Protein AF-X0YRU6-F1 (afdb_monomer_lite)

Radius of gyration: 18.3 Å; chains: 1; bounding box: 50×36×45 Å

Foldseek 3Di:
DDPQVVVVWQWAWKFQQQWPVRAGDTDIWIWTQDPVQAIDTHDPPPPDPDTQRQKMWWQAPNDTDMDGSVVRGVTRPTHHDDPLQVQLSVLQVVLVVCVVVLVLVSSLVSLVSSCVSPVLQLVSLQSNLVSCVSVVVNVSSVVSPCSQPVDPVSVSSNVSNVPPPVVVVVCVVVVHDPVRVVVVVVPPD

Organism: NCBI:txid412755

Sequence (189 aa):
SAIGPRFGLSLGIVEVLIDNAGRYVPHHVNLLSLANGTHRFIDAWYGSRNIRHRRIGAIVDGVPRDINEEELSGIQDLRGLPERCIDAITLYIKGNRFLDRDELDEAIKHYSEAIELYPNNSRAFYNRALAHDRKGDTEEANLDYAHALKDESSLIRVLATIEELEDVIKLDEKGIGELEQDIYLWHKG

InterPro domains:
  IPR011990 Tetratricopeptide-like helical domain superfamily [G3DSA:1.25.40.10] (81-180)
  IPR011990 Tetratricopeptide-like helical domain superfamily [SSF48452] (88-157)
  IPR019734 Tetratricopeptide repeat [PS50005] (88-121)
  IPR019734 Tetratricopeptide repeat [SM00028] (88-121)
  IPR019734 Tetratricopeptide repeat [SM00028] (122-155)

Structure (mmCIF, N/CA/C/O backbone):
data_AF-X0YRU6-F1
#
_entry.id   AF-X0YRU6-F1
#
loop_
_atom_site.group_PDB
_atom_site.id
_atom_site.type_symbol
_atom_site.label_atom_id
_atom_site.label_alt_id
_atom_site.label_comp_id
_atom_site.label_asym_id
_atom_site.label_entity_id
_atom_site.label_seq_id
_atom_site.pdbx_PDB_ins_code
_atom_site.Cartn_x
_atom_site.Cartn_y
_atom_site.Cartn_z
_atom_site.occupancy
_atom_site.B_iso_or_equiv
_atom_site.auth_seq_id
_atom_site.auth_comp_id
_atom_site.auth_asym_id
_atom_site.auth_atom_id
_atom_site.pdbx_PDB_model_num
ATOM 1 N N . SER A 1 1 ? 14.635 -13.679 -2.305 1.00 44.94 1 SER A N 1
ATOM 2 C CA . SER A 1 1 ? 15.834 -13.460 -3.142 1.00 44.94 1 SER A CA 1
ATOM 3 C C . SER A 1 1 ? 15.418 -13.370 -4.604 1.00 44.94 1 SER A C 1
ATOM 5 O O . SER A 1 1 ? 14.747 -14.262 -5.110 1.00 44.94 1 SER A O 1
ATOM 7 N N . ALA A 1 2 ? 15.738 -12.261 -5.271 1.00 49.16 2 ALA A N 1
ATOM 8 C CA . ALA A 1 2 ? 15.320 -12.009 -6.649 1.00 49.16 2 ALA A CA 1
ATOM 9 C C . ALA A 1 2 ? 16.049 -12.955 -7.623 1.00 49.16 2 ALA A C 1
ATOM 11 O O . ALA A 1 2 ? 17.274 -13.056 -7.608 1.00 49.16 2 ALA A O 1
ATOM 12 N N . ILE A 1 3 ? 15.295 -13.667 -8.461 1.00 48.16 3 ILE A N 1
ATOM 13 C CA . ILE A 1 3 ? 15.828 -14.612 -9.456 1.00 48.16 3 ILE A CA 1
ATOM 14 C C . ILE A 1 3 ? 16.477 -13.861 -10.635 1.00 48.16 3 ILE A C 1
ATOM 16 O O . ILE A 1 3 ? 17.457 -14.326 -11.206 1.00 48.16 3 ILE A O 1
ATOM 20 N N . GLY A 1 4 ? 15.985 -12.670 -10.968 1.00 51.56 4 GLY A N 1
ATOM 21 C CA . GLY A 1 4 ? 16.384 -11.904 -12.152 1.00 51.56 4 GLY A CA 1
ATOM 22 C C . GLY A 1 4 ? 17.837 -11.414 -12.229 1.00 51.56 4 GLY A C 1
ATOM 23 O O . GLY A 1 4 ? 18.408 -11.544 -13.312 1.00 51.56 4 GLY A O 1
ATOM 24 N N . PRO A 1 5 ? 18.502 -10.977 -11.137 1.00 53.16 5 PRO A N 1
ATOM 25 C CA . PRO A 1 5 ? 19.935 -10.677 -11.182 1.00 53.16 5 PRO A CA 1
ATOM 26 C C . PRO A 1 5 ? 20.785 -11.868 -11.650 1.00 53.16 5 PRO A C 1
ATOM 28 O O . PRO A 1 5 ? 21.798 -11.677 -12.316 1.00 53.16 5 PRO A O 1
ATOM 31 N N . ARG A 1 6 ? 20.347 -13.111 -11.382 1.00 52.44 6 ARG A N 1
ATOM 32 C CA . ARG A 1 6 ? 21.030 -14.329 -11.862 1.00 52.44 6 ARG A CA 1
ATOM 33 C C . ARG A 1 6 ? 20.915 -14.535 -13.377 1.00 52.44 6 ARG A C 1
ATOM 35 O O . ARG A 1 6 ? 21.688 -15.307 -13.929 1.00 52.44 6 ARG A O 1
ATOM 42 N N . PHE A 1 7 ? 19.986 -13.847 -14.038 1.00 52.34 7 PHE A N 1
ATOM 43 C CA . PHE A 1 7 ? 19.768 -13.893 -15.486 1.00 52.34 7 PHE A CA 1
ATOM 44 C C . PHE A 1 7 ? 20.214 -12.605 -16.202 1.00 52.34 7 PHE A C 1
ATOM 46 O O . PHE A 1 7 ? 19.871 -12.406 -17.363 1.00 52.34 7 PHE A O 1
ATOM 53 N N . GLY A 1 8 ? 20.970 -11.721 -15.533 1.00 48.00 8 GLY A N 1
ATOM 54 C CA . GLY A 1 8 ? 21.424 -10.454 -16.124 1.00 48.00 8 GLY A CA 1
ATOM 55 C C . GLY A 1 8 ? 20.303 -9.428 -16.323 1.00 48.00 8 GLY A C 1
ATOM 56 O O . GLY A 1 8 ? 20.452 -8.495 -17.107 1.00 48.00 8 GLY A O 1
ATOM 57 N N . LEU A 1 9 ? 19.178 -9.609 -15.629 1.00 52.28 9 LEU A N 1
ATOM 58 C CA . LEU A 1 9 ? 18.029 -8.716 -15.670 1.00 52.28 9 LEU A CA 1
ATOM 59 C C . LEU A 1 9 ? 18.065 -7.815 -14.433 1.00 52.28 9 LEU A C 1
ATOM 61 O O . LEU A 1 9 ? 18.159 -8.315 -13.307 1.00 52.28 9 LEU A O 1
ATOM 65 N N . SER A 1 10 ? 17.955 -6.499 -14.626 1.00 55.50 10 SER A N 1
ATOM 66 C CA . SER A 1 10 ? 17.739 -5.544 -13.531 1.00 55.50 10 SER A CA 1
ATOM 67 C C . SER A 1 10 ? 16.318 -5.725 -12.996 1.00 55.50 10 SER A C 1
ATOM 69 O O . SER A 1 10 ? 15.396 -5.032 -13.414 1.00 55.50 10 SER A O 1
ATOM 71 N N . LEU A 1 11 ? 16.132 -6.736 -12.145 1.00 61.09 11 LEU A N 1
ATOM 72 C CA . LEU A 1 11 ? 14.835 -7.097 -11.585 1.00 61.09 11 LEU A CA 1
ATOM 73 C C . LEU A 1 11 ? 14.479 -6.143 -10.448 1.00 61.09 11 LEU A C 1
ATOM 75 O O . LEU A 1 11 ? 15.189 -6.083 -9.445 1.00 61.09 11 LEU A O 1
ATOM 79 N N . GLY A 1 12 ? 13.365 -5.439 -10.587 1.00 66.25 12 GLY A N 1
ATOM 80 C CA . GLY A 1 12 ? 12.714 -4.746 -9.478 1.00 66.25 12 GLY A CA 1
ATOM 81 C C . GLY A 1 12 ? 11.454 -5.493 -9.056 1.00 66.25 12 GLY A C 1
ATOM 82 O O . GLY A 1 12 ? 10.804 -6.074 -9.911 1.00 66.25 12 GLY A O 1
ATOM 83 N N . ILE A 1 13 ? 11.074 -5.494 -7.781 1.00 70.25 13 ILE A N 1
ATOM 84 C CA . ILE A 1 13 ? 9.718 -5.915 -7.400 1.00 70.25 13 ILE A CA 1
ATOM 85 C C . ILE A 1 13 ? 8.856 -4.657 -7.341 1.00 70.25 13 ILE A C 1
ATOM 87 O O . ILE A 1 13 ? 9.257 -3.679 -6.717 1.00 70.25 13 ILE A O 1
ATOM 91 N N . VAL A 1 14 ? 7.699 -4.662 -7.994 1.00 75.31 14 VAL A N 1
ATOM 92 C CA . VAL A 1 14 ? 6.695 -3.598 -7.861 1.00 75.31 14 VAL A CA 1
ATOM 93 C C . VAL A 1 14 ? 5.407 -4.171 -7.297 1.00 75.31 14 VAL A C 1
ATOM 95 O O . VAL A 1 14 ? 5.138 -5.366 -7.432 1.00 75.31 14 VAL A O 1
ATOM 98 N N . GLU A 1 15 ? 4.623 -3.319 -6.654 1.00 82.38 15 GLU A N 1
ATOM 99 C CA . GLU A 1 15 ? 3.257 -3.649 -6.265 1.00 82.38 15 GLU A CA 1
ATOM 100 C C . GLU A 1 15 ? 2.322 -3.342 -7.426 1.00 82.38 15 GLU A C 1
ATOM 102 O O . GLU A 1 15 ? 2.361 -2.246 -7.986 1.00 82.38 15 GLU A O 1
ATOM 107 N N . VAL A 1 16 ? 1.460 -4.286 -7.773 1.00 81.81 16 VAL A N 1
ATOM 108 C CA . VAL A 1 16 ? 0.284 -4.004 -8.583 1.00 81.81 16 VAL A CA 1
ATOM 109 C C . VAL A 1 16 ? -0.771 -3.441 -7.671 1.00 81.81 16 VAL A C 1
ATOM 111 O O . VAL A 1 16 ? -1.198 -4.098 -6.734 1.00 81.81 16 VAL A O 1
ATOM 114 N N . LEU A 1 17 ? -1.204 -2.227 -7.968 1.00 77.88 17 LEU A N 1
ATOM 115 C CA . LEU A 1 17 ? -2.282 -1.602 -7.233 1.00 77.88 17 LEU A CA 1
ATOM 116 C C . LEU A 1 17 ? -3.582 -1.899 -7.959 1.00 77.88 17 LEU A C 1
ATOM 118 O O . LEU A 1 17 ? -4.488 -2.472 -7.378 1.00 77.88 17 LEU A O 1
ATOM 122 N N . ILE A 1 18 ? -3.668 -1.576 -9.246 1.00 77.06 18 ILE A N 1
ATOM 123 C CA . ILE A 1 18 ? -4.915 -1.713 -9.998 1.00 77.06 18 ILE A CA 1
ATOM 124 C C . ILE A 1 18 ? -4.704 -2.673 -11.164 1.00 77.06 18 ILE A C 1
ATOM 126 O O . ILE A 1 18 ? -3.837 -2.453 -12.016 1.00 77.06 18 ILE A O 1
ATOM 130 N N . ASP A 1 19 ? -5.503 -3.737 -11.200 1.00 77.75 19 ASP A N 1
ATOM 131 C CA . ASP A 1 19 ? -5.488 -4.709 -12.287 1.00 77.75 19 ASP A CA 1
ATOM 132 C C . ASP A 1 19 ? -6.163 -4.167 -13.561 1.00 77.75 19 ASP A C 1
ATOM 134 O O . ASP A 1 19 ? -6.682 -3.048 -13.611 1.00 77.75 19 ASP A O 1
ATOM 138 N N . ASN A 1 20 ? -6.168 -4.973 -14.622 1.00 79.75 20 ASN A N 1
ATOM 139 C CA . ASN A 1 20 ? -6.767 -4.593 -15.901 1.00 79.75 20 ASN A CA 1
ATOM 140 C C . ASN A 1 20 ? -8.271 -4.262 -15.804 1.00 79.75 20 ASN A C 1
ATOM 142 O O . ASN A 1 20 ? -8.781 -3.514 -16.634 1.00 79.75 20 ASN A O 1
ATOM 146 N N . ALA A 1 21 ? -8.984 -4.843 -14.834 1.00 74.19 21 ALA A N 1
ATOM 147 C CA . ALA A 1 21 ? -10.417 -4.649 -14.626 1.00 74.19 21 ALA A CA 1
ATOM 148 C C . ALA A 1 21 ? -10.723 -3.428 -13.742 1.00 74.19 21 ALA A C 1
ATOM 150 O O . ALA A 1 21 ? -11.887 -3.136 -13.490 1.00 74.19 21 ALA A O 1
ATOM 151 N N . GLY A 1 22 ? -9.700 -2.699 -13.283 1.00 72.50 22 GLY A N 1
ATOM 152 C CA . GLY A 1 22 ? -9.876 -1.570 -12.374 1.00 72.50 22 GLY A CA 1
ATOM 153 C C . GLY A 1 22 ? -9.989 -1.968 -10.904 1.00 72.50 22 GLY A C 1
ATOM 154 O O . GLY A 1 22 ? -10.251 -1.099 -10.081 1.00 72.50 22 GLY A O 1
ATOM 155 N N . ARG A 1 23 ? -9.769 -3.241 -10.562 1.00 71.25 23 ARG A N 1
ATOM 156 C CA . ARG A 1 23 ? -9.872 -3.734 -9.186 1.00 71.25 23 ARG A CA 1
ATOM 157 C C . ARG A 1 23 ? -8.564 -3.516 -8.447 1.00 71.25 23 ARG A C 1
ATOM 159 O O . ARG A 1 23 ? -7.490 -3.680 -9.035 1.00 71.25 23 ARG A O 1
ATOM 166 N N . TYR A 1 24 ? -8.649 -3.212 -7.153 1.00 73.12 24 TYR A N 1
ATOM 167 C CA . TYR A 1 24 ? -7.472 -3.248 -6.298 1.00 73.12 24 TYR A CA 1
ATOM 168 C C . TYR A 1 24 ? -7.039 -4.697 -6.056 1.00 73.12 24 TYR A C 1
ATOM 170 O O . TYR A 1 24 ? -7.780 -5.481 -5.467 1.00 73.12 24 TYR A O 1
ATOM 178 N N . VAL A 1 25 ? -5.845 -5.065 -6.525 1.00 72.50 25 VAL A N 1
ATOM 179 C CA . VAL A 1 25 ? -5.296 -6.419 -6.360 1.00 72.50 25 VAL A CA 1
ATOM 180 C C . VAL A 1 25 ? -3.822 -6.306 -5.965 1.00 72.50 25 VAL A C 1
ATOM 182 O O . VAL A 1 25 ? -2.965 -6.434 -6.841 1.00 72.50 25 VAL A O 1
ATOM 185 N N . PRO A 1 26 ? -3.503 -6.070 -4.678 1.00 73.44 26 PRO A N 1
ATOM 186 C CA . PRO A 1 26 ? -2.127 -5.931 -4.217 1.00 73.44 26 PRO A CA 1
ATOM 187 C C . PRO A 1 26 ? -1.377 -7.244 -4.383 1.00 73.44 26 PRO A C 1
ATOM 189 O O . PRO A 1 26 ? -1.631 -8.226 -3.685 1.00 73.44 26 PRO A O 1
ATOM 192 N N . HIS A 1 27 ? -0.440 -7.267 -5.321 1.00 74.56 27 HIS A N 1
ATOM 193 C CA . HIS A 1 27 ? 0.496 -8.372 -5.477 1.00 74.56 27 HIS A CA 1
ATOM 194 C C . HIS A 1 27 ? 1.810 -7.891 -6.073 1.00 74.56 27 HIS A C 1
ATOM 196 O O . HIS A 1 27 ? 1.919 -6.798 -6.624 1.00 74.56 27 HIS A O 1
ATOM 202 N N . HIS A 1 28 ? 2.830 -8.727 -5.941 1.00 77.69 28 HIS A N 1
ATOM 203 C CA . HIS A 1 28 ? 4.164 -8.425 -6.420 1.00 77.69 28 HIS A CA 1
ATOM 204 C C . HIS A 1 28 ? 4.357 -8.901 -7.851 1.00 77.69 28 HIS A C 1
ATOM 206 O O . HIS A 1 28 ? 4.085 -10.059 -8.169 1.00 77.69 28 HIS A O 1
ATOM 212 N N . VAL A 1 29 ? 4.921 -8.036 -8.686 1.00 78.62 29 VAL A N 1
ATOM 213 C CA . VAL A 1 29 ? 5.353 -8.393 -10.039 1.00 78.62 29 VAL A CA 1
ATOM 214 C C . VAL A 1 29 ? 6.782 -7.934 -10.267 1.00 78.62 29 VAL A C 1
ATOM 216 O O . VAL A 1 29 ? 7.319 -7.093 -9.544 1.00 78.62 29 VAL A O 1
ATOM 219 N N . ASN A 1 30 ? 7.430 -8.521 -11.265 1.00 78.06 30 ASN A N 1
ATOM 220 C CA . ASN A 1 30 ? 8.827 -8.248 -11.552 1.00 78.06 30 ASN A CA 1
ATOM 221 C C . ASN A 1 30 ? 8.953 -7.177 -12.635 1.00 78.06 30 ASN A C 1
ATOM 223 O O . ASN A 1 30 ? 8.474 -7.367 -13.745 1.00 78.06 30 ASN A O 1
ATOM 227 N N . LEU A 1 31 ? 9.643 -6.083 -12.346 1.00 79.56 31 LEU A N 1
ATOM 228 C CA . LEU A 1 31 ? 10.123 -5.114 -13.319 1.00 79.56 31 LEU A CA 1
ATOM 229 C C . LEU A 1 31 ? 11.318 -5.690 -14.077 1.00 79.56 31 LEU A C 1
ATOM 231 O O . LEU A 1 31 ? 12.300 -6.113 -13.472 1.00 79.56 31 LEU A O 1
ATOM 235 N N . LEU A 1 32 ? 11.242 -5.650 -15.398 1.00 78.06 32 LEU A N 1
ATOM 236 C CA . LEU A 1 32 ? 12.276 -6.040 -16.334 1.00 78.06 32 LEU A CA 1
ATOM 237 C C . LEU A 1 32 ? 12.737 -4.816 -17.124 1.00 78.06 32 LEU A C 1
ATOM 239 O O . LEU A 1 32 ? 11.953 -4.233 -17.872 1.00 78.06 32 LEU A O 1
ATOM 243 N N . SER A 1 33 ? 14.019 -4.480 -17.018 1.00 75.00 33 SER A N 1
ATOM 244 C CA . SER A 1 33 ? 14.669 -3.528 -17.925 1.00 75.00 33 SER A CA 1
ATOM 245 C C . SER A 1 33 ? 15.283 -4.277 -19.105 1.00 75.00 33 SER A C 1
ATOM 247 O O . SER A 1 33 ? 16.127 -5.156 -18.924 1.00 75.00 33 SER A O 1
ATOM 249 N N . LEU A 1 34 ? 14.836 -3.954 -20.315 1.00 75.00 34 LEU A N 1
ATOM 250 C CA . LEU A 1 34 ? 15.291 -4.568 -21.558 1.00 75.00 34 LEU A CA 1
ATOM 251 C C . LEU A 1 34 ? 16.484 -3.806 -22.151 1.00 75.00 34 LEU A C 1
ATOM 253 O O . LEU A 1 34 ? 16.639 -2.603 -21.957 1.00 75.00 34 LEU A O 1
ATOM 257 N N . ALA A 1 35 ? 17.304 -4.500 -22.946 1.00 72.88 35 ALA A N 1
ATOM 258 C CA . ALA A 1 35 ? 18.511 -3.933 -23.563 1.00 72.88 35 ALA A CA 1
ATOM 259 C C . ALA A 1 35 ? 18.241 -2.751 -24.517 1.00 72.88 35 ALA A C 1
ATOM 261 O O . ALA A 1 35 ? 19.134 -1.955 -24.784 1.00 72.88 35 ALA A O 1
ATOM 262 N N . ASN A 1 36 ? 17.013 -2.625 -25.023 1.00 77.81 36 ASN A N 1
ATOM 263 C CA . ASN A 1 36 ? 16.573 -1.505 -25.857 1.00 77.81 36 ASN A CA 1
ATOM 264 C C . ASN A 1 36 ? 16.130 -0.272 -25.040 1.00 77.81 36 ASN A C 1
ATOM 266 O O . ASN A 1 36 ? 15.544 0.641 -25.614 1.00 77.81 36 ASN A O 1
ATOM 270 N N . GLY A 1 37 ? 16.344 -0.269 -23.720 1.00 73.81 37 GLY A N 1
ATOM 271 C CA . GLY A 1 37 ? 15.961 0.820 -22.818 1.00 73.81 37 GLY A CA 1
ATOM 272 C C . GLY A 1 37 ? 14.488 0.821 -22.405 1.00 73.81 37 GLY A C 1
ATOM 273 O O . GLY A 1 37 ? 14.065 1.738 -21.716 1.00 73.81 37 GLY A O 1
ATOM 274 N N . THR A 1 38 ? 13.698 -0.182 -22.805 1.00 77.56 38 THR A N 1
ATOM 275 C CA . THR A 1 38 ? 12.281 -0.271 -22.412 1.00 77.56 38 THR A CA 1
ATOM 276 C C . THR A 1 38 ? 12.090 -1.061 -21.122 1.00 77.56 38 THR A C 1
ATOM 278 O O . THR A 1 38 ? 12.829 -2.006 -20.833 1.00 77.56 38 THR A O 1
ATOM 281 N N . HIS A 1 39 ? 11.053 -0.706 -20.370 1.00 78.31 39 HIS A N 1
ATOM 282 C CA . HIS A 1 39 ? 10.654 -1.383 -19.143 1.00 78.31 39 HIS A CA 1
ATOM 283 C C . HIS A 1 39 ? 9.405 -2.237 -19.372 1.00 78.31 39 HIS A C 1
ATOM 285 O O . HIS A 1 39 ? 8.501 -1.850 -20.114 1.00 78.31 39 HIS A O 1
ATOM 291 N N . ARG A 1 40 ? 9.341 -3.414 -18.745 1.00 77.44 40 ARG A N 1
ATOM 292 C CA . ARG A 1 40 ? 8.156 -4.284 -18.752 1.00 77.44 40 ARG A CA 1
ATOM 293 C C . ARG A 1 40 ? 7.939 -4.906 -17.389 1.00 77.44 40 ARG A C 1
ATOM 295 O O . ARG A 1 40 ? 8.905 -5.287 -16.744 1.00 77.44 40 ARG A O 1
ATOM 302 N N . PHE A 1 41 ? 6.688 -5.100 -16.995 1.00 77.38 41 PHE A N 1
ATOM 303 C CA . PHE A 1 41 ? 6.378 -5.944 -15.845 1.00 77.38 41 PHE A CA 1
ATOM 304 C C . PHE A 1 41 ? 6.104 -7.371 -16.277 1.00 77.38 41 PHE A C 1
ATOM 306 O O . PHE A 1 41 ? 5.539 -7.630 -17.339 1.00 77.38 41 PHE A O 1
ATOM 313 N N . ILE A 1 42 ? 6.525 -8.293 -15.427 1.00 76.50 42 ILE A N 1
ATOM 314 C CA . ILE A 1 42 ? 6.261 -9.712 -15.534 1.00 76.50 42 ILE A CA 1
ATOM 315 C C . ILE A 1 42 ? 5.535 -10.115 -14.266 1.00 76.50 42 ILE A C 1
ATOM 317 O O . ILE A 1 42 ? 6.136 -10.276 -13.197 1.00 76.50 42 ILE A O 1
ATOM 321 N N . ASP A 1 43 ? 4.234 -10.295 -14.423 1.00 77.25 43 ASP A N 1
ATOM 322 C CA . ASP A 1 43 ? 3.410 -10.993 -13.461 1.00 77.25 43 ASP A CA 1
ATOM 323 C C . ASP A 1 43 ? 3.463 -12.496 -13.763 1.00 77.25 43 ASP A C 1
ATOM 325 O O . ASP A 1 43 ? 2.957 -12.978 -14.779 1.00 77.25 43 ASP A O 1
ATOM 329 N N . ALA A 1 44 ? 4.135 -13.241 -12.888 1.00 65.81 44 ALA A N 1
ATOM 330 C CA . ALA A 1 44 ? 4.234 -14.693 -12.999 1.00 65.81 44 ALA A CA 1
ATOM 331 C C . ALA A 1 44 ? 2.978 -15.409 -12.473 1.00 65.81 44 ALA A C 1
ATOM 333 O O . ALA A 1 44 ? 2.871 -16.627 -12.616 1.00 65.81 44 ALA A O 1
ATOM 334 N N . TRP A 1 45 ? 2.046 -14.682 -11.851 1.00 58.19 45 TRP A N 1
ATOM 335 C CA . TRP A 1 45 ? 0.948 -15.254 -11.083 1.00 58.19 45 TRP A CA 1
ATOM 336 C C . TRP A 1 45 ? -0.231 -15.689 -11.955 1.00 58.19 45 TRP A C 1
ATOM 338 O O . TRP A 1 45 ? -0.877 -16.688 -11.649 1.00 58.19 45 TRP A O 1
ATOM 348 N N . TYR A 1 46 ? -0.471 -15.014 -13.083 1.00 58.19 46 TYR A N 1
ATOM 349 C CA . TYR A 1 46 ? -1.689 -15.240 -13.867 1.00 58.19 46 TYR A CA 1
ATOM 350 C C . TYR A 1 46 ? -1.542 -16.088 -15.135 1.00 58.19 46 TYR A C 1
ATOM 352 O O . TYR A 1 46 ? -2.554 -16.426 -15.747 1.00 58.19 46 TYR A O 1
ATOM 360 N N . GLY A 1 47 ? -0.324 -16.404 -15.597 1.00 55.12 47 GLY A N 1
ATOM 361 C CA . GLY A 1 47 ? -0.118 -17.098 -16.886 1.00 55.12 47 GLY A CA 1
ATOM 362 C C . GLY A 1 47 ? -0.738 -16.379 -18.103 1.00 55.12 47 GLY A C 1
ATOM 363 O O . GLY A 1 47 ? -0.775 -16.924 -19.209 1.00 55.12 47 GLY A O 1
ATOM 364 N N . SER A 1 48 ? -1.240 -15.157 -17.904 1.00 59.16 48 SER A N 1
ATOM 365 C CA . SER A 1 48 ? -1.990 -14.380 -18.879 1.00 59.16 48 SER A CA 1
ATOM 366 C C . SER A 1 48 ? -1.028 -13.611 -19.773 1.00 59.16 48 SER A C 1
ATOM 368 O O . SER A 1 48 ? -0.049 -13.023 -19.321 1.00 59.16 48 SER A O 1
ATOM 370 N N . ARG A 1 49 ? -1.311 -13.616 -21.077 1.00 57.78 49 ARG A N 1
ATOM 371 C CA . ARG A 1 49 ? -0.485 -12.942 -22.092 1.00 57.78 49 ARG A CA 1
ATOM 372 C C . ARG A 1 49 ? -0.822 -11.457 -22.256 1.00 57.78 49 ARG A C 1
ATOM 374 O O . ARG A 1 49 ? -0.076 -10.750 -22.922 1.00 57.78 49 ARG A O 1
ATOM 381 N N . ASN A 1 50 ? -1.922 -11.000 -21.654 1.00 66.88 50 ASN A N 1
ATOM 382 C CA . ASN A 1 50 ? -2.467 -9.648 -21.808 1.00 66.88 50 ASN A CA 1
ATOM 383 C C . ASN A 1 50 ? -2.583 -8.934 -20.455 1.00 66.88 50 ASN A C 1
ATOM 385 O O . ASN A 1 50 ? -3.638 -8.406 -20.118 1.00 66.88 50 ASN A O 1
ATOM 389 N N . ILE A 1 51 ? -1.523 -8.945 -19.650 1.00 70.62 51 ILE A N 1
ATOM 390 C 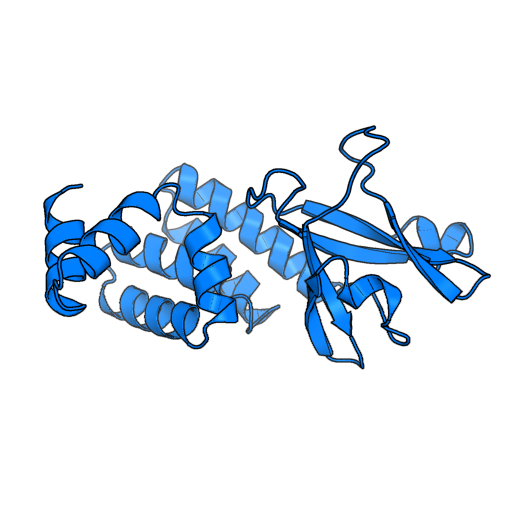CA . ILE A 1 51 ? -1.501 -8.236 -18.366 1.00 70.62 51 ILE A CA 1
ATOM 391 C C . ILE A 1 51 ? -1.055 -6.791 -18.616 1.00 70.62 51 ILE A C 1
ATOM 393 O O . ILE A 1 51 ? 0.021 -6.560 -19.163 1.00 70.62 51 ILE A O 1
ATOM 397 N N . ARG A 1 52 ? -1.918 -5.835 -18.262 1.00 76.75 52 ARG A N 1
ATOM 398 C CA . ARG A 1 52 ? -1.744 -4.385 -18.415 1.00 76.75 52 ARG A CA 1
ATOM 399 C C . ARG A 1 52 ? -2.248 -3.714 -17.144 1.00 76.75 52 ARG A C 1
ATOM 401 O O . ARG A 1 52 ? -3.367 -3.204 -17.086 1.00 76.75 52 ARG A O 1
ATOM 408 N N . HIS A 1 53 ? -1.449 -3.831 -16.085 1.00 81.69 53 HIS A N 1
ATOM 409 C CA . HIS A 1 53 ? -1.786 -3.226 -14.803 1.00 81.69 53 HIS A CA 1
ATOM 410 C C . HIS A 1 53 ? -1.996 -1.729 -14.995 1.00 81.69 53 HIS A C 1
ATOM 412 O O . HIS A 1 53 ? -1.152 -1.043 -15.569 1.00 81.69 53 HIS A O 1
ATOM 418 N N . ARG A 1 54 ? -3.123 -1.224 -14.503 1.00 79.81 54 ARG A N 1
ATOM 419 C CA . ARG A 1 54 ? -3.487 0.183 -14.667 1.00 79.81 54 ARG A CA 1
ATOM 420 C C . ARG A 1 54 ? -2.652 1.087 -13.775 1.00 79.81 54 ARG A C 1
ATOM 422 O O . ARG A 1 54 ? -2.432 2.245 -14.118 1.00 79.81 54 ARG A O 1
ATOM 429 N N . ARG A 1 55 ? -2.217 0.569 -12.623 1.00 83.00 55 ARG A N 1
ATOM 430 C CA . ARG A 1 55 ? -1.430 1.321 -11.647 1.00 83.00 55 ARG A CA 1
ATOM 431 C C . ARG A 1 55 ? -0.517 0.406 -10.850 1.00 83.00 55 ARG A C 1
ATOM 433 O O . ARG A 1 55 ? -0.941 -0.665 -10.410 1.00 83.00 55 ARG A O 1
ATOM 440 N N . ILE A 1 56 ? 0.707 0.863 -10.637 1.00 85.44 56 ILE A N 1
ATOM 441 C CA . ILE A 1 56 ? 1.765 0.126 -9.951 1.00 85.44 56 ILE A CA 1
ATOM 442 C C . ILE A 1 56 ? 2.589 1.059 -9.060 1.00 85.44 56 ILE A C 1
ATOM 444 O O . ILE A 1 56 ? 2.702 2.247 -9.358 1.00 85.44 56 ILE A O 1
ATOM 448 N N . GLY A 1 57 ? 3.184 0.525 -7.996 1.00 85.75 57 GLY A N 1
ATOM 449 C CA . GLY A 1 57 ? 4.126 1.245 -7.133 1.00 85.75 57 GLY A CA 1
ATOM 450 C C . GLY A 1 57 ? 5.580 0.953 -7.511 1.00 85.75 57 GLY A C 1
ATOM 451 O O . GLY A 1 57 ? 5.987 -0.208 -7.517 1.00 85.75 57 GLY A O 1
ATOM 452 N N . ALA A 1 58 ? 6.376 1.983 -7.800 1.00 87.06 58 ALA A N 1
ATOM 453 C CA . ALA A 1 58 ? 7.780 1.858 -8.202 1.00 87.06 58 ALA A CA 1
ATOM 454 C C . ALA A 1 58 ? 8.640 3.006 -7.642 1.00 87.06 58 ALA A C 1
ATOM 456 O O . ALA A 1 58 ? 8.126 3.969 -7.080 1.00 87.06 58 ALA A O 1
ATOM 457 N N . ILE A 1 59 ? 9.963 2.918 -7.793 1.00 86.25 59 ILE A N 1
ATOM 458 C CA . ILE A 1 59 ? 10.850 4.068 -7.581 1.00 86.25 59 ILE A CA 1
ATOM 459 C C . ILE A 1 59 ? 11.018 4.783 -8.917 1.00 86.25 59 ILE A C 1
ATOM 461 O O . ILE A 1 59 ? 11.475 4.172 -9.884 1.00 86.25 59 ILE A O 1
ATOM 465 N N . VAL A 1 60 ? 10.690 6.071 -8.937 1.00 87.12 60 VAL A N 1
ATOM 466 C CA . VAL A 1 60 ? 10.872 6.968 -10.080 1.00 87.12 60 VAL A CA 1
ATOM 467 C C . VAL A 1 60 ? 11.738 8.128 -9.627 1.00 87.12 60 VAL A C 1
ATOM 469 O O . VAL A 1 60 ? 11.404 8.782 -8.639 1.00 87.12 60 VAL A O 1
ATOM 472 N N . ASP A 1 61 ? 12.860 8.353 -10.307 1.00 88.44 61 ASP A N 1
ATOM 473 C CA . ASP A 1 61 ? 13.809 9.428 -9.976 1.00 88.44 61 ASP A CA 1
ATOM 474 C C . ASP A 1 61 ? 14.235 9.402 -8.491 1.00 88.44 61 ASP A C 1
ATOM 476 O O . ASP A 1 61 ? 14.322 10.420 -7.803 1.00 88.44 61 ASP A O 1
ATOM 480 N N . GLY A 1 62 ? 14.446 8.195 -7.958 1.00 86.38 62 GLY A N 1
ATOM 481 C CA . GLY A 1 62 ? 14.822 7.966 -6.559 1.00 86.38 62 GLY A CA 1
ATOM 482 C C . GLY A 1 62 ? 13.681 8.048 -5.535 1.00 86.38 62 GLY A C 1
ATOM 483 O O . GLY A 1 62 ? 13.916 7.765 -4.359 1.00 86.38 62 GLY A O 1
ATOM 484 N N . VAL A 1 63 ? 12.451 8.363 -5.949 1.00 84.06 63 VAL A N 1
ATOM 485 C CA . VAL A 1 63 ? 11.295 8.516 -5.053 1.00 84.06 63 VAL A CA 1
ATOM 486 C C . VAL A 1 63 ? 10.287 7.377 -5.254 1.00 84.06 63 VAL A C 1
ATOM 488 O O . VAL A 1 63 ? 9.830 7.159 -6.377 1.00 84.06 63 VAL A O 1
ATOM 491 N N . PRO A 1 64 ? 9.895 6.645 -4.192 1.00 83.75 64 PRO A N 1
ATOM 492 C CA . PRO A 1 64 ? 8.792 5.692 -4.266 1.00 83.75 64 PRO A CA 1
ATOM 493 C C . PRO A 1 64 ? 7.474 6.417 -4.556 1.00 83.75 64 PRO A C 1
ATOM 495 O O . PRO A 1 64 ? 7.019 7.225 -3.743 1.00 83.75 64 PRO A O 1
ATOM 498 N N . ARG A 1 65 ? 6.849 6.125 -5.696 1.00 82.06 65 ARG A N 1
ATOM 499 C CA . ARG A 1 65 ? 5.538 6.657 -6.076 1.00 82.06 65 ARG A CA 1
ATOM 500 C C . ARG A 1 65 ? 4.789 5.684 -6.973 1.00 82.06 65 ARG A C 1
ATOM 502 O O . ARG A 1 65 ? 5.362 4.743 -7.522 1.00 82.06 65 ARG A O 1
ATOM 509 N N . ASP A 1 66 ? 3.509 5.958 -7.163 1.00 82.25 66 ASP A N 1
ATOM 510 C CA . ASP A 1 66 ? 2.731 5.208 -8.135 1.00 82.25 66 ASP A CA 1
ATOM 511 C C . ASP A 1 66 ? 2.906 5.798 -9.520 1.00 82.25 66 ASP A C 1
ATOM 513 O O . ASP A 1 66 ? 3.047 7.016 -9.679 1.00 82.25 66 ASP A O 1
ATOM 517 N N . ILE A 1 67 ? 2.809 4.918 -10.504 1.00 84.50 67 ILE A N 1
ATOM 518 C CA . ILE A 1 67 ? 2.744 5.270 -11.913 1.00 84.50 67 ILE A CA 1
ATOM 519 C C . ILE A 1 67 ? 1.653 4.463 -12.603 1.00 84.50 67 ILE A C 1
ATOM 521 O O . ILE A 1 67 ? 1.304 3.354 -12.176 1.00 84.50 67 ILE A O 1
ATOM 525 N N . ASN A 1 68 ? 1.108 5.028 -13.671 1.00 83.94 68 ASN A N 1
ATOM 526 C CA . ASN A 1 68 ? 0.208 4.335 -14.584 1.00 83.94 68 ASN A CA 1
ATOM 527 C C . ASN A 1 68 ? 0.962 3.757 -15.803 1.00 83.94 68 ASN A C 1
ATOM 529 O O . ASN A 1 68 ? 2.174 3.932 -15.960 1.00 83.94 68 ASN A O 1
ATOM 533 N N . GLU A 1 69 ? 0.244 3.031 -16.665 1.00 77.19 69 GLU A N 1
ATOM 534 C CA . GLU A 1 69 ? 0.820 2.414 -17.872 1.00 77.19 69 GLU A CA 1
ATOM 535 C C . GLU A 1 69 ? 1.361 3.449 -18.880 1.00 77.19 69 GLU A C 1
ATOM 537 O O . GLU A 1 69 ? 2.345 3.178 -19.567 1.00 77.19 69 GLU A O 1
ATOM 542 N N . GLU A 1 70 ? 0.767 4.642 -18.957 1.00 81.69 70 GLU A N 1
ATOM 543 C CA . GLU A 1 70 ? 1.192 5.696 -19.887 1.00 81.69 70 GLU A CA 1
ATOM 544 C C . GLU A 1 70 ? 2.552 6.279 -19.472 1.00 81.69 70 GLU A C 1
ATOM 546 O O . GLU A 1 70 ? 3.470 6.384 -20.292 1.00 81.69 70 GLU A O 1
ATOM 551 N N . GLU A 1 71 ? 2.713 6.570 -18.178 1.00 84.06 71 GLU A N 1
ATOM 552 C CA . GLU A 1 71 ? 3.954 7.067 -17.577 1.00 84.06 71 GLU A CA 1
ATOM 553 C C . GLU A 1 71 ? 5.103 6.063 -17.714 1.00 84.06 71 GLU A C 1
ATOM 555 O O . GLU A 1 71 ? 6.250 6.458 -17.922 1.00 84.06 71 GLU A O 1
ATOM 560 N N . LEU A 1 72 ? 4.804 4.761 -17.643 1.00 80.31 72 LEU A N 1
ATOM 561 C CA . LEU A 1 72 ? 5.799 3.688 -17.659 1.00 80.31 72 LEU A CA 1
ATOM 562 C C . LEU A 1 72 ? 6.770 3.778 -18.844 1.00 80.31 72 LEU A C 1
ATOM 564 O O . LEU A 1 72 ? 7.963 3.521 -18.697 1.00 80.31 72 LEU A O 1
ATOM 568 N N . SER A 1 73 ? 6.251 4.121 -20.022 1.00 75.56 73 SER A N 1
ATOM 569 C CA . SER A 1 73 ? 7.030 4.165 -21.262 1.00 75.56 73 SER A CA 1
ATOM 570 C C . SER A 1 73 ? 8.003 5.348 -21.344 1.00 75.56 73 SER A C 1
ATOM 572 O O . SER A 1 73 ? 8.969 5.287 -22.104 1.00 75.56 73 SER A O 1
ATOM 574 N N . GLY A 1 74 ? 7.755 6.409 -20.570 1.00 80.56 74 GLY A N 1
ATOM 575 C CA . GLY A 1 74 ? 8.521 7.656 -20.601 1.00 80.56 74 GLY A CA 1
ATOM 576 C C . GLY A 1 74 ? 9.534 7.819 -19.466 1.00 80.56 74 GLY A C 1
ATOM 577 O O . GLY A 1 74 ? 10.312 8.772 -19.491 1.00 80.56 74 GLY A O 1
ATOM 578 N N . ILE A 1 75 ? 9.544 6.923 -18.476 1.00 84.56 75 ILE A N 1
ATOM 579 C CA . ILE A 1 75 ? 10.429 7.029 -17.309 1.00 84.56 75 ILE A CA 1
ATOM 580 C C . ILE A 1 75 ? 11.794 6.414 -17.622 1.00 84.56 75 ILE A C 1
ATOM 582 O O . ILE A 1 75 ? 11.883 5.249 -17.999 1.00 84.56 75 ILE A O 1
ATOM 586 N N . GLN A 1 76 ? 12.861 7.193 -17.419 1.00 80.50 76 GLN A N 1
ATOM 587 C CA . GLN A 1 76 ? 14.243 6.739 -17.619 1.00 80.50 76 GLN A CA 1
ATOM 588 C C . GLN A 1 76 ? 14.849 6.089 -16.364 1.00 80.50 76 GLN A C 1
ATOM 590 O O . GLN A 1 76 ? 15.523 5.068 -16.477 1.00 80.50 76 GLN A O 1
ATOM 595 N N . ASP A 1 77 ? 14.615 6.651 -15.170 1.00 84.62 77 ASP A N 1
ATOM 596 C CA . ASP A 1 77 ? 15.099 6.092 -13.896 1.00 84.62 77 ASP A CA 1
ATOM 597 C C . ASP A 1 77 ? 13.977 5.359 -13.153 1.00 84.62 77 ASP A C 1
ATOM 599 O O . ASP A 1 77 ? 13.486 5.806 -12.115 1.00 84.62 77 ASP A O 1
ATOM 603 N N . LEU A 1 78 ? 13.551 4.226 -13.717 1.00 84.62 78 LEU A N 1
ATOM 604 C CA . LEU A 1 78 ? 12.560 3.344 -13.108 1.00 84.62 78 LEU A CA 1
ATOM 605 C C . LEU A 1 78 ? 13.233 2.165 -12.404 1.00 84.62 78 LEU A C 1
ATOM 607 O O . LEU A 1 78 ? 13.984 1.398 -13.016 1.00 84.62 78 LEU A O 1
ATOM 611 N N . ARG A 1 79 ? 12.912 1.959 -11.124 1.00 85.62 79 ARG A N 1
ATOM 612 C CA . ARG A 1 79 ? 13.395 0.811 -10.342 1.00 85.62 79 ARG A CA 1
ATOM 613 C C . ARG A 1 79 ? 12.261 0.170 -9.553 1.00 85.62 79 ARG A C 1
ATOM 615 O O . ARG A 1 79 ? 11.233 0.787 -9.285 1.00 85.62 79 ARG A O 1
ATOM 622 N N . GLY A 1 80 ? 12.466 -1.086 -9.161 1.00 82.50 80 GLY A N 1
ATOM 623 C CA . GLY A 1 80 ? 11.575 -1.737 -8.204 1.00 82.50 80 GLY A CA 1
ATOM 624 C C . GLY A 1 80 ? 11.607 -1.050 -6.847 1.00 82.50 80 GLY A C 1
ATOM 625 O O . GLY A 1 80 ? 12.551 -0.326 -6.526 1.00 82.50 80 GLY A O 1
ATOM 626 N N . LEU A 1 81 ? 10.584 -1.318 -6.046 1.00 83.56 81 LEU A N 1
ATOM 627 C CA . LEU A 1 81 ? 10.511 -0.863 -4.671 1.00 83.56 81 LEU A CA 1
ATOM 628 C C . LEU A 1 81 ? 11.675 -1.438 -3.842 1.00 83.56 81 LEU A C 1
ATOM 630 O O . LEU A 1 81 ? 12.111 -2.569 -4.086 1.00 83.56 81 LEU A O 1
ATOM 634 N N . PRO A 1 82 ? 12.183 -0.684 -2.850 1.00 83.19 82 PRO A N 1
ATOM 635 C CA . PRO A 1 82 ? 13.169 -1.201 -1.908 1.00 83.19 82 PRO A CA 1
ATOM 636 C C . PRO A 1 82 ? 12.615 -2.406 -1.137 1.00 83.19 82 PRO A C 1
ATOM 638 O O . PRO A 1 82 ? 11.413 -2.474 -0.891 1.00 83.19 82 PRO A O 1
ATOM 641 N N . GLU A 1 83 ? 13.490 -3.299 -0.667 1.00 81.62 83 GLU A N 1
ATOM 642 C CA . GLU A 1 83 ? 13.096 -4.497 0.098 1.00 81.62 83 GLU A CA 1
ATOM 643 C C . GLU A 1 83 ? 12.201 -4.157 1.299 1.00 81.62 83 GLU A C 1
ATOM 645 O O . GLU A 1 83 ? 11.132 -4.738 1.438 1.00 81.62 83 GLU A O 1
ATOM 650 N N . ARG A 1 84 ? 12.529 -3.099 2.054 1.00 86.50 84 ARG A N 1
ATOM 651 C CA . ARG A 1 84 ? 11.678 -2.605 3.1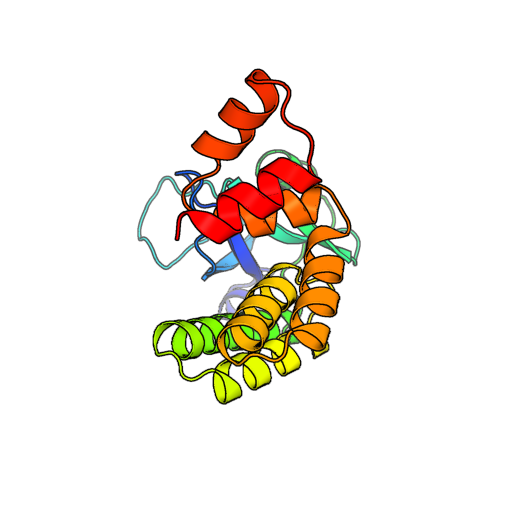54 1.00 86.50 84 ARG A CA 1
ATOM 652 C C . ARG A 1 84 ? 10.237 -2.281 2.736 1.00 86.50 84 ARG A C 1
ATOM 654 O O . ARG A 1 84 ? 9.317 -2.470 3.518 1.00 86.50 84 ARG A O 1
ATOM 661 N N . CYS A 1 85 ? 10.019 -1.793 1.514 1.00 84.75 85 CYS A N 1
ATOM 662 C CA . CYS A 1 85 ? 8.676 -1.493 1.019 1.00 84.75 85 CYS A CA 1
ATOM 663 C C . CYS A 1 85 ? 7.948 -2.779 0.607 1.00 84.75 85 CYS A C 1
ATOM 665 O O . CYS A 1 85 ? 6.736 -2.862 0.759 1.00 84.75 85 CYS A O 1
ATOM 667 N N . ILE A 1 86 ? 8.674 -3.799 0.139 1.00 81.38 86 ILE A N 1
ATOM 668 C CA . ILE A 1 86 ? 8.118 -5.140 -0.091 1.00 81.38 86 ILE A CA 1
ATOM 669 C C . ILE A 1 86 ? 7.698 -5.788 1.233 1.00 81.38 86 ILE A C 1
ATOM 671 O O . ILE A 1 86 ? 6.611 -6.365 1.317 1.00 81.38 86 ILE A O 1
ATOM 675 N N . ASP A 1 87 ? 8.504 -5.631 2.283 1.00 87.06 87 ASP A N 1
ATOM 676 C CA . ASP A 1 87 ? 8.149 -6.067 3.635 1.00 87.06 87 ASP A CA 1
ATOM 677 C C . ASP A 1 87 ? 6.916 -5.316 4.152 1.00 87.06 87 ASP A C 1
ATOM 679 O O . ASP A 1 87 ? 5.986 -5.946 4.655 1.00 87.06 87 ASP A O 1
ATOM 683 N N . ALA A 1 88 ? 6.847 -3.995 3.938 1.00 90.31 88 ALA A N 1
ATOM 684 C CA . ALA A 1 88 ? 5.678 -3.181 4.270 1.00 90.31 88 ALA A CA 1
ATOM 685 C C . ALA A 1 88 ? 4.399 -3.688 3.586 1.00 90.31 88 ALA A C 1
ATOM 687 O O . ALA A 1 88 ? 3.362 -3.825 4.227 1.00 90.31 88 ALA A O 1
ATOM 688 N N . ILE A 1 89 ? 4.468 -4.017 2.293 1.00 84.31 89 ILE A N 1
ATOM 689 C CA . ILE A 1 89 ? 3.333 -4.577 1.544 1.00 84.31 89 ILE A CA 1
ATOM 690 C C . ILE A 1 89 ? 2.952 -5.957 2.087 1.00 84.31 89 ILE A C 1
ATOM 692 O O . ILE A 1 89 ? 1.772 -6.264 2.241 1.00 84.31 89 ILE A O 1
ATOM 696 N N . THR A 1 90 ? 3.936 -6.791 2.427 1.00 85.94 90 THR A N 1
ATOM 697 C CA . THR A 1 90 ? 3.683 -8.108 3.028 1.00 85.94 90 THR A CA 1
ATOM 698 C C . THR A 1 90 ? 2.966 -7.975 4.372 1.00 85.94 90 THR A C 1
ATOM 700 O O . THR A 1 90 ? 2.034 -8.729 4.653 1.00 85.94 90 THR A O 1
ATOM 703 N N . LEU A 1 91 ? 3.383 -7.019 5.201 1.00 93.19 91 LEU A N 1
ATOM 704 C CA . LEU A 1 91 ? 2.743 -6.694 6.474 1.00 93.19 91 LEU A CA 1
ATOM 705 C C . LEU A 1 91 ? 1.334 -6.141 6.270 1.00 93.19 91 LEU A C 1
ATOM 707 O O . LEU A 1 91 ? 0.414 -6.607 6.930 1.00 93.19 91 LEU A O 1
ATOM 711 N N . TYR A 1 92 ? 1.136 -5.253 5.298 1.00 90.25 92 TYR A N 1
ATOM 712 C CA . TYR A 1 92 ? -0.187 -4.770 4.907 1.00 90.25 92 TYR A CA 1
ATOM 713 C C . TYR A 1 92 ? -1.125 -5.924 4.510 1.00 90.25 92 TYR A C 1
ATOM 715 O O . TYR A 1 92 ? -2.222 -6.041 5.049 1.00 90.25 92 TYR A O 1
ATOM 723 N N . ILE A 1 93 ? -0.673 -6.842 3.647 1.00 84.88 93 ILE A N 1
ATOM 724 C CA . ILE A 1 93 ? -1.458 -8.021 3.245 1.00 84.88 93 ILE A CA 1
ATOM 725 C C . ILE A 1 93 ? -1.778 -8.904 4.458 1.00 84.88 93 ILE A C 1
ATOM 727 O O . ILE A 1 93 ? -2.885 -9.430 4.557 1.00 84.88 93 ILE A O 1
ATOM 731 N N . LYS A 1 94 ? -0.839 -9.084 5.396 1.00 91.00 94 LYS A N 1
ATOM 732 C CA . LYS A 1 94 ? -1.113 -9.801 6.652 1.00 91.00 94 LYS A CA 1
ATOM 733 C C . LYS A 1 94 ? -2.171 -9.081 7.484 1.00 91.00 94 LYS A C 1
ATOM 735 O O . LYS A 1 94 ? -3.110 -9.741 7.913 1.00 91.00 94 LYS A O 1
ATOM 740 N N . GLY A 1 95 ? -2.045 -7.765 7.654 1.00 94.56 95 GLY A N 1
ATOM 741 C CA . GLY A 1 95 ? -3.019 -6.926 8.349 1.00 94.56 95 GLY A CA 1
ATOM 742 C C . GLY A 1 95 ? -4.425 -7.096 7.780 1.00 94.56 95 GLY A C 1
ATOM 743 O O . GLY A 1 95 ? -5.348 -7.363 8.543 1.00 94.56 95 GLY A O 1
ATOM 744 N N . ASN A 1 96 ? -4.571 -7.091 6.448 1.00 86.75 96 ASN A N 1
ATOM 745 C CA . ASN A 1 96 ? -5.858 -7.342 5.786 1.00 86.75 96 ASN A CA 1
ATOM 746 C C . ASN A 1 96 ? -6.440 -8.702 6.186 1.00 86.75 96 ASN A C 1
ATOM 748 O O . ASN A 1 96 ? -7.603 -8.792 6.550 1.00 86.75 96 ASN A O 1
ATOM 752 N N . ARG A 1 97 ? -5.621 -9.760 6.201 1.00 88.62 97 ARG A N 1
ATOM 753 C CA . ARG A 1 97 ? -6.090 -11.108 6.568 1.00 88.62 97 ARG A CA 1
ATOM 754 C C . ARG A 1 97 ? -6.547 -11.219 8.020 1.00 88.62 97 ARG A C 1
ATOM 756 O O . ARG A 1 97 ? -7.411 -12.047 8.295 1.00 88.62 97 ARG A O 1
ATOM 763 N N . PHE A 1 98 ? -5.946 -10.461 8.935 1.00 92.81 98 PHE A N 1
ATOM 764 C CA . PHE A 1 98 ? -6.396 -10.393 10.327 1.00 92.81 98 PHE A CA 1
ATOM 765 C C . PHE A 1 98 ? -7.668 -9.553 10.456 1.00 92.81 98 PHE A C 1
ATOM 767 O O . PHE A 1 98 ? -8.607 -9.978 11.121 1.00 92.81 98 PHE A O 1
ATOM 774 N N . LEU A 1 99 ? -7.745 -8.424 9.748 1.00 86.81 99 LEU A N 1
ATOM 775 C CA . LEU A 1 99 ? -8.936 -7.576 9.700 1.00 86.81 99 LEU A CA 1
ATOM 776 C C . LEU A 1 99 ? -10.158 -8.323 9.139 1.00 86.81 99 LEU A C 1
ATOM 778 O O . LEU A 1 99 ? -11.249 -8.210 9.690 1.00 86.81 99 LEU A O 1
ATOM 782 N N . ASP A 1 100 ? -9.972 -9.143 8.099 1.00 86.88 100 ASP A N 1
ATOM 783 C CA . ASP A 1 100 ? -11.015 -10.004 7.516 1.00 86.88 100 ASP A CA 1
ATOM 784 C C . ASP A 1 100 ? -11.549 -11.051 8.509 1.00 86.88 100 ASP A C 1
ATOM 786 O O . ASP A 1 100 ? -12.654 -11.567 8.349 1.00 86.88 100 ASP A O 1
ATOM 790 N N . ARG A 1 101 ? -10.751 -11.395 9.525 1.00 92.38 101 ARG A N 1
ATOM 791 C CA . ARG A 1 101 ? -11.107 -12.328 10.606 1.00 92.38 101 ARG A CA 1
ATOM 792 C C . ARG A 1 101 ? -11.567 -11.621 11.877 1.00 92.38 101 ARG A C 1
ATOM 794 O O . ARG A 1 101 ? -11.798 -12.296 12.874 1.00 92.38 101 ARG A O 1
ATOM 801 N N . ASP A 1 102 ? -11.680 -10.295 11.836 1.00 90.94 102 ASP A N 1
ATOM 802 C CA . ASP A 1 102 ? -11.999 -9.442 12.983 1.00 90.94 102 ASP A CA 1
ATOM 803 C C . ASP A 1 102 ? -10.975 -9.543 14.138 1.00 90.94 102 ASP A C 1
ATOM 805 O O . ASP A 1 102 ? -11.247 -9.226 15.292 1.00 90.94 102 ASP A O 1
ATOM 809 N N . GLU A 1 103 ? -9.745 -9.966 13.830 1.00 97.69 103 GLU A N 1
ATOM 810 C CA . GLU A 1 103 ? -8.616 -10.026 14.766 1.00 97.69 103 GLU A CA 1
ATOM 811 C C . GLU A 1 103 ? -7.926 -8.645 14.827 1.00 97.69 103 GLU A C 1
ATOM 813 O O . GLU A 1 103 ? -6.811 -8.450 14.334 1.00 97.69 103 GLU A O 1
ATOM 818 N N . LEU A 1 104 ? -8.631 -7.655 15.390 1.00 96.81 104 LEU A N 1
ATOM 819 C CA . LEU A 1 104 ? -8.317 -6.223 15.250 1.00 96.81 104 LEU A CA 1
ATOM 820 C C . LEU A 1 104 ? -6.933 -5.820 15.783 1.00 96.81 104 LEU A C 1
ATOM 822 O O . LEU A 1 104 ? -6.230 -5.057 15.123 1.00 96.81 104 LEU A O 1
ATOM 826 N N . ASP A 1 105 ? -6.503 -6.348 16.932 1.00 98.50 105 ASP A N 1
ATOM 827 C CA . ASP A 1 105 ? -5.200 -5.998 17.521 1.00 98.50 105 ASP A CA 1
ATOM 828 C C . ASP A 1 105 ? -4.016 -6.444 16.645 1.00 98.50 105 ASP A C 1
ATOM 830 O O . ASP A 1 105 ? -3.065 -5.684 16.439 1.00 98.50 105 ASP A O 1
ATOM 834 N N . GLU A 1 106 ? -4.080 -7.651 16.074 1.00 98.44 106 GLU A N 1
ATOM 835 C CA . GLU A 1 106 ? -3.040 -8.141 15.159 1.00 98.44 106 GLU A CA 1
ATOM 836 C C . GLU A 1 106 ? -3.084 -7.399 13.817 1.00 98.44 106 GLU A C 1
ATOM 838 O O . GLU A 1 106 ? -2.034 -7.118 13.231 1.00 98.44 106 GLU A 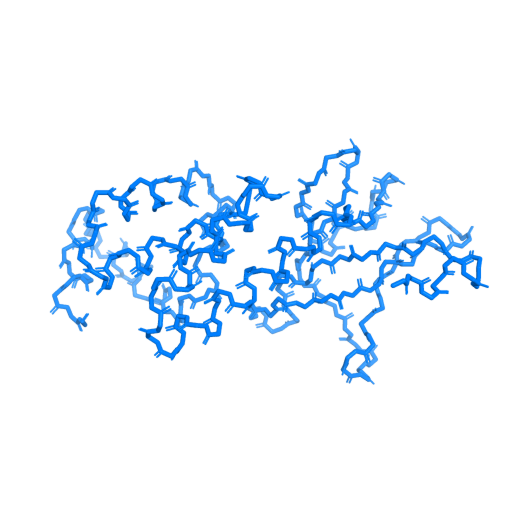O 1
ATOM 843 N N . ALA A 1 107 ? -4.278 -7.009 13.352 1.00 97.69 107 ALA A N 1
ATOM 844 C CA . ALA A 1 107 ? -4.417 -6.148 12.183 1.00 97.69 107 ALA A CA 1
ATOM 845 C C . ALA A 1 107 ? -3.728 -4.791 12.411 1.00 97.69 107 ALA A C 1
ATOM 847 O O . ALA A 1 107 ? -2.853 -4.412 11.629 1.00 97.69 107 ALA A O 1
ATOM 848 N N . ILE A 1 108 ? -4.047 -4.101 13.515 1.00 98.56 108 ILE A N 1
ATOM 849 C CA . ILE A 1 108 ? -3.454 -2.807 13.895 1.00 98.56 108 IL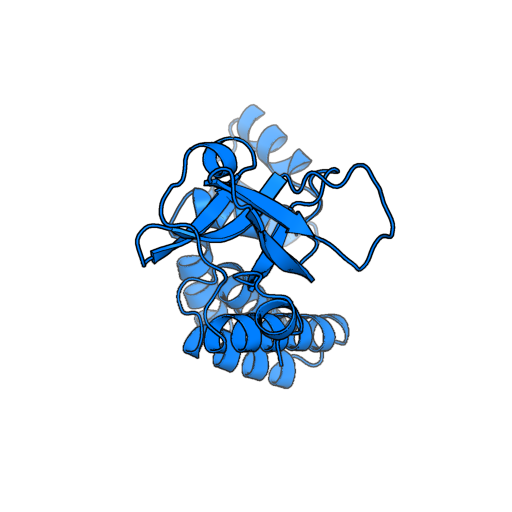E A CA 1
ATOM 850 C C . ILE A 1 108 ? -1.933 -2.903 13.989 1.00 98.56 108 ILE A C 1
ATOM 852 O O . ILE A 1 108 ? -1.220 -2.044 13.460 1.00 98.56 108 ILE A O 1
ATOM 856 N N . LYS A 1 109 ? -1.421 -3.954 14.633 1.00 98.56 109 LYS A N 1
ATOM 857 C CA . LYS A 1 109 ? 0.017 -4.192 14.764 1.00 98.56 109 LYS A CA 1
ATOM 858 C C . LYS A 1 109 ? 0.693 -4.319 13.402 1.00 98.56 109 LYS A C 1
ATOM 860 O O . LYS A 1 109 ? 1.655 -3.603 13.132 1.00 98.56 109 LYS A O 1
ATOM 865 N N . HIS A 1 110 ? 0.176 -5.172 12.521 1.00 98.31 110 HIS A N 1
ATOM 866 C CA . HIS A 1 110 ? 0.763 -5.356 11.196 1.00 98.31 110 HIS A CA 1
ATOM 867 C C . HIS A 1 110 ? 0.658 -4.113 10.315 1.00 98.31 110 HIS A C 1
ATOM 869 O O . HIS A 1 110 ? 1.606 -3.809 9.591 1.00 98.31 110 HIS A O 1
ATOM 875 N N . TYR A 1 111 ? -0.439 -3.358 10.393 1.00 97.81 111 TYR A N 1
ATOM 876 C CA . TYR A 1 111 ? -0.521 -2.077 9.696 1.00 97.81 111 TYR A CA 1
ATOM 877 C C . TYR A 1 111 ? 0.469 -1.057 10.248 1.00 97.81 111 TYR A C 1
ATOM 879 O O . TYR A 1 111 ? 1.077 -0.332 9.468 1.00 97.81 111 TYR A O 1
ATOM 887 N N . SER A 1 112 ? 0.683 -1.023 11.562 1.00 98.38 112 SER A N 1
ATOM 888 C CA . SER A 1 112 ? 1.655 -0.117 12.182 1.00 98.38 112 SER A CA 1
ATOM 889 C C . SER A 1 112 ? 3.077 -0.421 11.719 1.00 98.38 112 SER A C 1
ATOM 891 O O . SER A 1 112 ? 3.768 0.479 11.250 1.00 98.38 112 SER A O 1
ATOM 893 N N . GLU A 1 113 ? 3.478 -1.695 11.730 1.00 97.88 113 GLU A N 1
ATOM 894 C CA . GLU A 1 113 ? 4.772 -2.127 11.187 1.00 97.88 113 GLU A CA 1
ATOM 895 C C . GLU A 1 113 ? 4.887 -1.805 9.680 1.00 97.88 113 GLU A C 1
ATOM 897 O O . GLU A 1 113 ? 5.936 -1.366 9.204 1.00 97.88 113 GLU A O 1
ATOM 902 N N . ALA A 1 114 ? 3.804 -1.963 8.907 1.00 94.94 114 ALA A N 1
ATOM 903 C CA . ALA A 1 114 ? 3.786 -1.593 7.492 1.00 94.94 114 ALA A CA 1
ATOM 904 C C . ALA A 1 114 ? 3.987 -0.083 7.279 1.00 94.94 114 ALA A C 1
ATOM 906 O O . ALA A 1 114 ? 4.745 0.319 6.395 1.00 94.94 114 ALA A O 1
ATOM 907 N N . ILE A 1 115 ? 3.331 0.750 8.088 1.00 94.94 115 ILE A N 1
ATOM 908 C CA . ILE A 1 115 ? 3.432 2.214 8.047 1.00 94.94 115 ILE A CA 1
ATOM 909 C C . ILE A 1 115 ? 4.850 2.670 8.394 1.00 94.94 115 ILE A C 1
ATOM 911 O O . ILE A 1 115 ? 5.385 3.546 7.720 1.00 94.94 115 ILE A O 1
ATOM 915 N N . GLU A 1 116 ? 5.498 2.061 9.386 1.00 95.62 116 GLU A N 1
ATOM 916 C CA . GLU A 1 116 ? 6.888 2.385 9.734 1.00 95.62 116 GLU A CA 1
ATOM 917 C C . GLU A 1 116 ? 7.849 2.152 8.559 1.00 95.62 116 GLU A C 1
ATOM 919 O O . GLU A 1 116 ? 8.749 2.956 8.299 1.00 95.62 116 GLU A O 1
ATOM 924 N N . LEU A 1 117 ? 7.643 1.064 7.813 1.00 91.06 117 LEU A N 1
ATOM 925 C CA . LEU A 1 117 ? 8.484 0.697 6.674 1.00 91.06 117 LEU A CA 1
ATOM 926 C C . LEU A 1 117 ? 8.122 1.447 5.385 1.00 91.06 117 LEU A C 1
ATOM 928 O O . LEU A 1 117 ? 8.995 1.680 4.538 1.00 91.06 117 LEU A O 1
ATOM 932 N N . TYR A 1 118 ? 6.855 1.836 5.229 1.00 87.06 118 TYR A N 1
ATOM 933 C CA . TYR A 1 118 ? 6.369 2.629 4.107 1.00 87.06 118 TYR A CA 1
ATOM 934 C C . TYR A 1 118 ? 5.372 3.720 4.556 1.00 87.06 118 TYR A C 1
ATOM 936 O O . TYR A 1 118 ? 4.162 3.576 4.368 1.00 87.06 118 TYR A O 1
ATOM 944 N N . PRO A 1 119 ? 5.875 4.869 5.058 1.00 88.56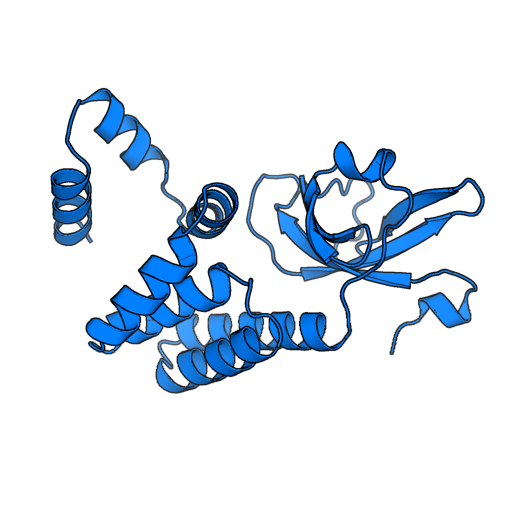 119 PRO A N 1
ATOM 945 C CA . PRO A 1 119 ? 5.048 5.910 5.690 1.00 88.56 119 PRO A CA 1
ATOM 946 C C . PRO A 1 119 ? 4.077 6.646 4.766 1.00 88.56 119 PRO A C 1
ATOM 948 O O . PRO A 1 119 ? 3.268 7.436 5.231 1.00 88.56 119 PRO A O 1
ATOM 951 N N . ASN A 1 120 ? 4.156 6.414 3.456 1.00 79.75 120 ASN A N 1
ATOM 952 C CA . ASN A 1 120 ? 3.267 7.030 2.471 1.00 79.75 120 ASN A CA 1
ATOM 953 C C . ASN A 1 120 ? 2.184 6.054 1.980 1.00 79.75 120 ASN A C 1
ATOM 955 O O . ASN A 1 120 ? 1.523 6.318 0.974 1.00 79.75 120 ASN A O 1
ATOM 959 N N . ASN A 1 121 ? 2.026 4.902 2.642 1.00 81.19 121 ASN A N 1
ATOM 960 C CA . ASN A 1 121 ? 1.004 3.924 2.300 1.00 81.19 121 ASN A CA 1
ATOM 961 C C . ASN A 1 121 ? -0.352 4.321 2.901 1.00 81.19 121 ASN A C 1
ATOM 963 O O . ASN A 1 121 ? -0.740 3.845 3.967 1.00 81.19 121 ASN A O 1
ATOM 967 N N . SER A 1 122 ? -1.098 5.160 2.184 1.00 84.25 122 SER A N 1
ATOM 968 C CA . SER A 1 122 ? -2.417 5.654 2.604 1.00 84.25 122 SER A CA 1
ATOM 969 C C . SER A 1 122 ? -3.423 4.533 2.915 1.00 84.25 122 SER A C 1
ATOM 971 O O . SER A 1 122 ? -4.312 4.722 3.738 1.00 84.25 122 SER A O 1
ATOM 973 N N . ARG A 1 123 ? -3.277 3.341 2.316 1.00 83.25 123 ARG A N 1
ATOM 974 C CA . ARG A 1 123 ? -4.146 2.186 2.607 1.00 83.25 123 ARG A CA 1
ATOM 975 C C . ARG A 1 123 ? -3.837 1.520 3.934 1.00 83.25 123 ARG A C 1
ATOM 977 O O . ARG A 1 123 ? -4.757 1.047 4.588 1.00 83.25 123 ARG A O 1
ATOM 984 N N . ALA A 1 124 ? -2.564 1.460 4.318 1.00 89.75 124 ALA A N 1
ATOM 985 C CA . ALA A 1 124 ? -2.199 0.935 5.626 1.00 89.75 124 ALA A CA 1
ATOM 986 C C . ALA A 1 124 ? -2.782 1.824 6.733 1.00 89.75 124 ALA A C 1
ATOM 988 O O . ALA A 1 124 ? -3.330 1.292 7.691 1.00 89.75 124 ALA A O 1
ATOM 989 N N . PHE A 1 125 ? -2.770 3.150 6.547 1.00 92.31 125 PHE A N 1
ATOM 990 C CA . PHE A 1 125 ? -3.481 4.079 7.431 1.00 92.31 125 PHE A CA 1
ATOM 991 C C . PHE A 1 125 ? -4.988 3.839 7.424 1.00 92.31 125 PHE A C 1
ATOM 993 O O . PHE A 1 125 ? -5.558 3.600 8.477 1.00 92.31 125 PHE A O 1
ATOM 1000 N N . TYR A 1 126 ? -5.633 3.816 6.255 1.00 89.94 126 TYR A N 1
ATOM 1001 C CA . TYR A 1 126 ? -7.082 3.606 6.175 1.00 89.94 126 TYR A CA 1
ATOM 1002 C C . TYR A 1 126 ? -7.535 2.284 6.815 1.00 89.94 126 TYR A C 1
ATOM 1004 O O . TYR A 1 126 ? -8.476 2.258 7.600 1.00 89.94 126 TYR A O 1
ATOM 1012 N N . ASN A 1 127 ? -6.847 1.177 6.531 1.00 89.19 127 ASN A N 1
ATOM 1013 C CA . ASN A 1 127 ? -7.228 -0.113 7.096 1.00 89.19 127 ASN A CA 1
ATOM 1014 C C . ASN A 1 127 ? -6.904 -0.214 8.595 1.00 89.19 127 ASN A C 1
ATOM 1016 O O . ASN A 1 127 ? -7.606 -0.925 9.316 1.00 89.19 127 ASN A O 1
ATOM 1020 N N . ARG A 1 128 ? -5.879 0.500 9.081 1.00 96.50 128 ARG A N 1
ATOM 1021 C CA . ARG A 1 128 ? -5.633 0.643 10.521 1.00 96.50 128 ARG A CA 1
ATOM 1022 C C . ARG A 1 128 ? -6.712 1.489 11.187 1.00 96.50 128 ARG A C 1
ATOM 1024 O O . ARG A 1 128 ? -7.183 1.097 12.248 1.00 96.50 128 ARG A O 1
ATOM 1031 N N . ALA A 1 129 ? -7.168 2.555 10.530 1.00 92.62 129 ALA A N 1
ATOM 1032 C CA . ALA A 1 129 ? -8.294 3.360 10.982 1.00 92.62 129 ALA A CA 1
ATOM 1033 C C . ALA A 1 129 ? -9.565 2.518 11.105 1.00 92.62 129 ALA A C 1
ATOM 1035 O O . ALA A 1 129 ? -10.208 2.539 12.146 1.00 92.62 129 ALA A O 1
ATOM 1036 N N . LEU A 1 130 ? -9.874 1.702 10.092 1.00 87.94 130 LEU A N 1
ATOM 1037 C CA . LEU A 1 130 ? -11.008 0.779 10.124 1.00 87.94 130 LEU A CA 1
ATOM 1038 C C . LEU A 1 130 ? -10.891 -0.239 11.267 1.00 87.94 130 LEU A C 1
ATOM 1040 O O . LEU A 1 130 ? -11.884 -0.563 11.913 1.00 87.94 130 LEU A O 1
ATOM 1044 N N . ALA A 1 131 ? -9.685 -0.744 11.533 1.00 93.81 131 ALA A N 1
ATOM 1045 C CA . ALA A 1 131 ? -9.452 -1.654 12.648 1.00 93.81 131 ALA A CA 1
ATOM 1046 C C . ALA A 1 131 ? -9.647 -0.966 14.014 1.00 93.81 131 ALA A C 1
ATOM 1048 O O . ALA A 1 131 ? -10.278 -1.546 14.896 1.00 93.81 131 ALA A O 1
ATOM 1049 N N . HIS A 1 132 ? -9.153 0.267 14.177 1.00 94.75 132 HIS A N 1
ATOM 1050 C CA . HIS A 1 132 ? -9.383 1.092 15.367 1.00 94.75 132 HIS A CA 1
ATOM 1051 C C . HIS A 1 132 ? -10.867 1.421 15.555 1.00 94.75 132 HIS A C 1
ATOM 1053 O O . HIS A 1 132 ? -11.400 1.245 16.647 1.00 94.75 132 HIS A O 1
ATOM 1059 N N . ASP A 1 133 ? -11.563 1.803 14.488 1.00 85.56 133 ASP A N 1
ATOM 1060 C CA . ASP A 1 133 ? -12.984 2.151 14.514 1.00 85.56 133 ASP A CA 1
ATOM 1061 C C . ASP A 1 133 ? -13.852 0.957 14.939 1.00 85.56 133 ASP A C 1
ATOM 1063 O O . ASP A 1 133 ? -14.638 1.057 15.880 1.00 85.56 133 ASP A O 1
ATOM 1067 N N . ARG A 1 134 ? -13.612 -0.231 14.359 1.00 89.75 134 ARG A N 1
ATOM 1068 C CA . ARG A 1 134 ? -14.276 -1.486 14.772 1.00 89.75 134 ARG A CA 1
ATOM 1069 C C . ARG A 1 134 ? -14.011 -1.859 16.230 1.00 89.75 134 ARG A C 1
ATOM 1071 O O . ARG A 1 134 ? -14.831 -2.535 16.849 1.00 89.75 134 ARG A O 1
ATOM 1078 N N . LYS A 1 135 ? -12.873 -1.433 16.779 1.00 94.81 135 LYS A N 1
ATOM 1079 C CA . LYS A 1 135 ? -12.493 -1.661 18.175 1.00 94.81 135 LYS A CA 1
ATOM 1080 C C . LYS A 1 135 ? -13.088 -0.615 19.131 1.00 94.81 135 LYS A C 1
ATOM 1082 O O . LYS A 1 135 ? -13.139 -0.859 20.335 1.00 94.81 135 LYS A O 1
ATOM 1087 N N . GLY A 1 136 ? -13.576 0.509 18.603 1.00 91.62 136 GLY A N 1
ATOM 1088 C CA . GLY A 1 136 ? -14.067 1.654 19.372 1.00 91.62 136 GLY A CA 1
ATOM 1089 C C . GLY A 1 136 ? -12.991 2.690 19.720 1.00 91.62 136 GLY A C 1
ATOM 1090 O O . GLY A 1 136 ? -13.256 3.599 20.504 1.00 91.62 136 GLY A O 1
ATOM 1091 N N . ASP A 1 137 ? -11.798 2.581 19.132 1.00 96.56 137 ASP A N 1
ATOM 1092 C CA . ASP A 1 137 ? -10.675 3.513 19.293 1.00 96.56 137 ASP A CA 1
ATOM 1093 C C . ASP A 1 137 ? -10.864 4.719 18.338 1.00 96.56 137 ASP A C 1
ATOM 1095 O O . ASP A 1 137 ? -10.140 4.909 17.358 1.00 96.56 137 ASP A O 1
ATOM 1099 N N . THR A 1 138 ? -11.921 5.508 18.561 1.00 88.69 138 THR A N 1
ATOM 1100 C CA . THR A 1 138 ? -12.387 6.535 17.606 1.00 88.69 138 THR A CA 1
ATOM 1101 C C . THR A 1 138 ? -11.369 7.657 17.352 1.00 88.69 138 THR A C 1
ATOM 1103 O O . THR A 1 138 ? -11.327 8.212 16.253 1.00 88.69 138 THR A O 1
ATOM 1106 N N . GLU A 1 139 ? -10.552 8.032 18.340 1.00 93.19 139 GLU A N 1
ATOM 1107 C CA . GLU A 1 139 ? -9.569 9.114 18.172 1.00 93.19 139 GLU A CA 1
ATOM 1108 C C . GLU A 1 139 ? -8.433 8.684 17.234 1.00 93.19 139 GLU A C 1
ATOM 1110 O O . GLU A 1 139 ? -8.117 9.385 16.270 1.00 93.19 139 GLU A O 1
ATOM 1115 N N . GLU A 1 140 ? -7.882 7.494 17.460 1.00 95.56 140 GLU A N 1
ATOM 1116 C CA . GLU A 1 140 ? -6.856 6.869 16.632 1.00 95.56 140 GLU A CA 1
ATOM 1117 C C . GLU A 1 140 ? -7.354 6.643 15.202 1.00 95.56 140 GLU A C 1
ATOM 1119 O O . GLU A 1 140 ? -6.650 6.971 14.243 1.00 95.56 140 GLU A O 1
ATOM 1124 N N . ALA A 1 141 ? -8.593 6.163 15.050 1.00 86.19 141 ALA A N 1
ATOM 1125 C CA . ALA A 1 141 ? -9.214 5.985 13.744 1.00 86.19 141 ALA A CA 1
ATOM 1126 C C . ALA A 1 141 ? -9.285 7.300 12.955 1.00 86.19 141 ALA A C 1
ATOM 1128 O O . ALA A 1 141 ? -8.870 7.356 11.798 1.00 86.19 141 ALA A O 1
ATOM 1129 N N . ASN A 1 142 ? -9.744 8.385 13.585 1.00 82.50 142 ASN A N 1
ATOM 1130 C CA . ASN A 1 142 ? -9.854 9.690 12.932 1.00 82.50 142 ASN A CA 1
ATOM 1131 C C . ASN A 1 142 ? -8.496 10.247 12.487 1.00 82.50 142 ASN A C 1
ATOM 1133 O O . ASN A 1 142 ? -8.395 10.825 11.401 1.00 82.50 142 ASN A O 1
ATOM 1137 N N . LEU A 1 143 ? -7.446 10.064 13.293 1.00 90.12 143 LEU A N 1
ATOM 1138 C CA . LEU A 1 143 ? -6.087 10.474 12.929 1.00 90.12 143 LEU A CA 1
ATOM 1139 C C . LEU A 1 143 ? -5.587 9.723 11.690 1.00 90.12 143 LEU A C 1
ATOM 1141 O O . LEU A 1 143 ? -5.032 10.334 10.771 1.00 90.12 143 LEU A O 1
ATOM 1145 N N . ASP A 1 144 ? -5.815 8.414 11.641 1.00 91.56 144 ASP A N 1
ATOM 1146 C CA . ASP A 1 144 ? -5.398 7.582 10.519 1.00 91.56 144 ASP A CA 1
ATOM 1147 C C . ASP A 1 144 ? -6.227 7.847 9.254 1.00 91.56 144 ASP A C 1
ATOM 1149 O O . ASP A 1 144 ? -5.655 7.938 8.163 1.00 91.56 144 ASP A O 1
ATOM 1153 N N . TYR A 1 145 ? -7.542 8.060 9.373 1.00 82.94 145 TYR A N 1
ATOM 1154 C CA . TYR A 1 145 ? -8.385 8.478 8.249 1.00 82.94 145 TYR A CA 1
ATOM 1155 C C . TYR A 1 145 ? -7.935 9.824 7.683 1.00 82.94 145 TYR A C 1
ATOM 1157 O O . TYR A 1 145 ? -7.736 9.947 6.472 1.00 82.94 145 TYR A O 1
ATOM 1165 N N . ALA A 1 146 ? -7.687 10.818 8.540 1.00 85.50 146 ALA A N 1
ATOM 1166 C CA . ALA A 1 146 ? -7.179 12.116 8.105 1.00 85.50 146 ALA A CA 1
ATOM 1167 C C . ALA A 1 146 ? -5.841 11.980 7.363 1.00 85.50 146 ALA A C 1
ATOM 1169 O O . ALA A 1 146 ? -5.600 12.666 6.366 1.00 85.50 146 ALA A O 1
ATOM 1170 N N . HIS A 1 147 ? -4.975 11.064 7.805 1.00 87.38 147 HIS A N 1
ATOM 1171 C CA . HIS A 1 147 ? -3.724 10.815 7.108 1.00 87.38 147 HIS A CA 1
ATOM 1172 C C . HIS A 1 147 ? -3.934 10.126 5.752 1.00 87.38 147 HIS A C 1
ATOM 1174 O O . HIS A 1 147 ? -3.303 10.524 4.766 1.00 87.38 147 HIS A O 1
ATOM 1180 N N . ALA A 1 148 ? -4.823 9.134 5.689 1.00 84.50 148 ALA A N 1
ATOM 1181 C CA . ALA A 1 148 ? -5.144 8.396 4.473 1.00 84.50 148 ALA A CA 1
ATOM 1182 C C . ALA A 1 148 ? -5.772 9.279 3.380 1.00 84.50 148 ALA A C 1
ATOM 1184 O O . ALA A 1 148 ? -5.578 9.012 2.195 1.00 84.50 148 ALA A O 1
ATOM 1185 N N . LEU A 1 149 ? -6.484 10.340 3.766 1.00 81.56 149 LEU A N 1
ATOM 1186 C CA . LEU A 1 149 ? -7.238 11.222 2.867 1.00 81.56 149 LEU A CA 1
ATOM 1187 C C . LEU A 1 149 ? -6.497 12.517 2.491 1.00 81.56 149 LEU A C 1
ATOM 1189 O O . LEU A 1 149 ? -7.059 13.385 1.830 1.00 81.56 149 LEU A O 1
ATOM 1193 N N . LYS A 1 150 ? -5.227 12.661 2.884 1.00 81.75 150 LYS A N 1
ATOM 1194 C CA . LYS A 1 150 ? -4.474 13.923 2.779 1.00 81.75 150 LYS A CA 1
ATOM 1195 C C . LYS A 1 150 ? -4.303 14.478 1.351 1.00 81.75 150 LYS A C 1
ATOM 1197 O O . LYS A 1 150 ? -4.095 15.681 1.207 1.00 81.75 150 LYS A O 1
ATOM 1202 N N . ASP A 1 151 ? -4.355 13.645 0.309 1.00 68.75 151 ASP A N 1
ATOM 1203 C CA . ASP A 1 151 ? -4.283 14.091 -1.090 1.00 68.75 151 ASP A CA 1
ATOM 1204 C C . ASP A 1 151 ? -5.180 13.269 -2.037 1.00 68.75 151 ASP A C 1
ATOM 1206 O O . ASP A 1 151 ? -5.558 12.136 -1.743 1.00 68.75 151 ASP A O 1
ATOM 1210 N N . GLU A 1 152 ? -5.510 13.843 -3.199 1.00 58.44 152 GLU A N 1
ATOM 1211 C CA . GLU A 1 152 ? -6.431 13.264 -4.196 1.00 58.44 152 GLU A CA 1
ATOM 1212 C C . GLU A 1 152 ? -5.949 11.903 -4.735 1.00 58.44 152 GLU A C 1
ATOM 1214 O O . GLU A 1 152 ? -6.735 10.980 -4.960 1.00 58.44 152 GLU A O 1
ATOM 1219 N N . SER A 1 153 ? -4.631 11.730 -4.871 1.00 62.47 153 SER A N 1
ATOM 1220 C CA . SER A 1 153 ? -4.037 10.451 -5.267 1.00 62.47 153 SER A CA 1
ATOM 1221 C C . SER A 1 153 ? -4.263 9.372 -4.202 1.00 62.47 153 SER A C 1
ATOM 1223 O O . SER A 1 153 ? -4.480 8.208 -4.547 1.00 62.47 153 SER A O 1
ATOM 1225 N N . SER A 1 154 ? -4.215 9.742 -2.925 1.00 68.31 154 SER A N 1
ATOM 1226 C CA . SER A 1 154 ? -4.483 8.878 -1.777 1.00 68.31 154 SER A CA 1
ATOM 1227 C C . SER A 1 154 ? -5.965 8.551 -1.641 1.00 68.31 154 SER A C 1
ATOM 1229 O O . SER A 1 154 ? -6.301 7.387 -1.428 1.00 68.31 154 SER A O 1
ATOM 1231 N N . LEU A 1 155 ? -6.843 9.525 -1.886 1.00 64.38 155 LEU A N 1
ATOM 1232 C CA . LEU A 1 155 ? -8.292 9.333 -1.903 1.00 64.38 155 LEU A CA 1
ATOM 1233 C C . LEU A 1 155 ? -8.701 8.254 -2.919 1.00 64.38 155 LEU A C 1
ATOM 1235 O O . LEU A 1 155 ? -9.329 7.266 -2.552 1.00 64.38 155 LEU A O 1
ATOM 1239 N N . ILE A 1 156 ? -8.245 8.353 -4.174 1.00 59.16 156 ILE A N 1
ATOM 1240 C CA . ILE A 1 156 ? -8.528 7.337 -5.208 1.00 59.16 156 ILE A CA 1
ATOM 1241 C C . ILE A 1 156 ? -8.032 5.935 -4.786 1.00 59.16 156 ILE A C 1
ATOM 1243 O O . ILE A 1 156 ? -8.643 4.925 -5.142 1.00 59.16 156 ILE A O 1
ATOM 1247 N N . ARG A 1 157 ? -6.937 5.839 -4.012 1.00 63.69 157 ARG A N 1
ATOM 1248 C CA . ARG A 1 157 ? -6.428 4.552 -3.496 1.00 63.69 157 ARG A CA 1
ATOM 1249 C C . ARG A 1 157 ? -7.345 3.967 -2.419 1.00 63.69 157 ARG A C 1
ATOM 1251 O O . ARG A 1 157 ? -7.608 2.767 -2.468 1.00 63.69 157 ARG A O 1
ATOM 1258 N N . VAL A 1 158 ? -7.823 4.779 -1.479 1.00 65.62 158 VAL A N 1
ATOM 1259 C CA . VAL A 1 158 ? -8.769 4.350 -0.433 1.00 65.62 158 VAL A CA 1
ATOM 1260 C C . VAL A 1 158 ? -10.085 3.872 -1.055 1.00 65.62 158 VAL A C 1
ATOM 1262 O O . VAL A 1 158 ? -10.600 2.816 -0.700 1.00 65.62 158 VAL A O 1
ATOM 1265 N N . LEU A 1 159 ? -10.581 4.591 -2.061 1.00 60.03 159 LEU A N 1
ATOM 1266 C CA . LEU A 1 159 ? -11.868 4.308 -2.696 1.00 60.03 159 LEU A CA 1
ATOM 1267 C C . LEU A 1 159 ? -11.880 3.019 -3.535 1.00 60.03 159 LEU A C 1
ATOM 1269 O O . LEU A 1 159 ? -12.906 2.361 -3.618 1.00 60.03 159 LEU A O 1
ATOM 1273 N N . ALA A 1 160 ? -10.754 2.596 -4.122 1.00 58.00 160 ALA A N 1
ATOM 1274 C CA . ALA A 1 160 ? -10.700 1.388 -4.963 1.00 58.00 160 ALA A CA 1
ATOM 1275 C C . ALA A 1 160 ? -10.904 0.051 -4.205 1.00 58.00 160 ALA A C 1
ATOM 1277 O O . ALA A 1 160 ? -10.917 -1.007 -4.836 1.00 58.00 160 ALA A O 1
ATOM 1278 N N . THR A 1 161 ? -11.025 0.085 -2.873 1.00 54.91 161 THR A N 1
ATOM 1279 C CA . THR A 1 161 ? -11.397 -1.059 -2.017 1.00 54.91 161 THR A CA 1
ATOM 1280 C C . THR A 1 161 ? -12.809 -0.965 -1.440 1.00 54.91 161 THR A C 1
ATOM 1282 O O . THR A 1 161 ? -13.297 -1.954 -0.907 1.00 54.91 161 THR A O 1
ATOM 1285 N N . ILE A 1 162 ? -13.459 0.195 -1.540 1.00 53.59 162 ILE A N 1
ATOM 1286 C CA . ILE A 1 162 ? -14.838 0.414 -1.101 1.00 53.59 162 ILE A CA 1
ATOM 1287 C C . ILE A 1 162 ? -15.691 0.202 -2.351 1.00 53.59 162 ILE A C 1
ATOM 1289 O O . ILE A 1 162 ? -15.699 1.048 -3.237 1.00 53.59 162 ILE A O 1
ATOM 1293 N N . GLU A 1 163 ? -16.338 -0.951 -2.485 1.00 45.88 163 GLU A N 1
ATOM 1294 C CA . GLU A 1 163 ? -17.056 -1.417 -3.688 1.00 45.88 163 GLU A CA 1
ATOM 1295 C C . GLU A 1 163 ? -18.168 -0.475 -4.249 1.00 45.88 163 GLU A C 1
ATOM 1297 O O . GLU A 1 163 ? -18.852 -0.848 -5.196 1.00 45.88 163 GLU A O 1
ATOM 1302 N N . GLU A 1 164 ? -18.358 0.754 -3.744 1.00 51.06 164 GLU A N 1
ATOM 1303 C CA . GLU A 1 164 ? -19.630 1.497 -3.812 1.00 51.06 164 GLU A CA 1
ATOM 1304 C C . GLU A 1 164 ? -19.507 3.026 -4.043 1.00 51.06 164 GLU A C 1
ATOM 1306 O O . GLU A 1 164 ? -20.308 3.811 -3.538 1.00 51.06 164 GLU A O 1
ATOM 1311 N N . LEU A 1 165 ? -18.561 3.511 -4.860 1.00 44.66 165 LEU A N 1
ATOM 1312 C CA . LEU A 1 165 ? -18.539 4.944 -5.241 1.00 44.66 165 LEU A CA 1
ATOM 1313 C C . LEU A 1 165 ? -19.812 5.403 -5.998 1.00 44.66 165 LEU A C 1
ATOM 1315 O O . LEU A 1 165 ? -20.036 6.600 -6.183 1.00 44.66 165 LEU A O 1
ATOM 1319 N N . GLU A 1 166 ? -20.658 4.470 -6.446 1.00 44.47 166 GLU A N 1
ATOM 1320 C CA . GLU A 1 166 ? -21.921 4.793 -7.114 1.00 44.47 166 GLU A CA 1
ATOM 1321 C C . GLU A 1 166 ? -22.847 5.690 -6.281 1.00 44.47 166 GLU A C 1
ATOM 1323 O O . GLU A 1 166 ? -23.640 6.422 -6.873 1.00 44.47 166 GLU A O 1
ATOM 1328 N N . ASP A 1 167 ? -22.759 5.666 -4.949 1.00 47.44 167 ASP A N 1
ATOM 1329 C CA . ASP A 1 167 ? -23.655 6.453 -4.102 1.00 47.44 167 ASP A CA 1
ATOM 1330 C C . ASP A 1 167 ? -23.154 7.881 -3.863 1.00 47.44 167 ASP A C 1
ATOM 1332 O O . ASP A 1 167 ? -23.959 8.808 -3.891 1.00 47.44 167 ASP A O 1
ATOM 1336 N N . VAL A 1 168 ? -21.843 8.110 -3.749 1.00 42.38 168 VAL A N 1
ATOM 1337 C CA . VAL A 1 168 ? -21.283 9.453 -3.489 1.00 42.38 168 VAL A CA 1
ATOM 1338 C C . VAL A 1 168 ? -21.487 10.395 -4.681 1.00 42.38 168 VAL A C 1
ATOM 1340 O O . VAL A 1 168 ? -21.925 11.528 -4.503 1.00 42.38 168 VAL A O 1
ATOM 1343 N N . ILE A 1 169 ? -21.296 9.914 -5.916 1.00 47.28 169 ILE A N 1
ATOM 1344 C CA . ILE A 1 169 ? -21.560 10.716 -7.128 1.00 47.28 169 ILE A CA 1
ATOM 1345 C C . ILE A 1 169 ? -23.060 11.055 -7.245 1.00 47.28 169 ILE A C 1
ATOM 1347 O O . ILE A 1 169 ? -23.418 12.182 -7.580 1.00 47.28 169 ILE A O 1
ATOM 1351 N N . LYS A 1 170 ? -23.957 10.119 -6.894 1.00 47.19 170 LYS A N 1
ATOM 1352 C CA . LYS A 1 170 ? -25.416 10.351 -6.873 1.00 47.19 170 LYS A CA 1
ATOM 1353 C C . LYS A 1 170 ? -25.863 11.290 -5.740 1.00 47.19 170 LYS A C 1
ATOM 1355 O O . LYS A 1 170 ? -26.950 11.865 -5.833 1.00 47.19 170 LYS A O 1
ATOM 1360 N N . LEU A 1 171 ? -25.092 11.406 -4.655 1.00 46.34 171 LEU A N 1
ATOM 1361 C CA . LEU A 1 171 ? -25.342 12.330 -3.540 1.00 46.34 171 LEU A CA 1
ATOM 1362 C C . LEU A 1 171 ? -24.880 13.755 -3.880 1.00 46.34 171 LEU A C 1
ATOM 1364 O O . LEU A 1 171 ? -25.599 14.711 -3.580 1.00 46.34 171 LEU A O 1
ATOM 1368 N N . ASP A 1 172 ? -23.762 13.882 -4.594 1.00 45.59 172 ASP A N 1
ATOM 1369 C CA . ASP A 1 172 ? -23.243 15.154 -5.107 1.00 45.59 172 ASP A CA 1
ATOM 1370 C C . ASP A 1 172 ? -24.158 15.741 -6.204 1.00 45.59 172 ASP A C 1
ATOM 1372 O O . ASP A 1 172 ? -24.544 16.909 -6.151 1.00 45.59 172 ASP A O 1
ATOM 1376 N N . GLU A 1 173 ? -24.675 14.901 -7.115 1.00 48.34 173 GLU A N 1
ATOM 1377 C CA . GLU A 1 173 ? -25.709 15.283 -8.100 1.00 48.34 173 GLU A CA 1
ATOM 1378 C C . GLU A 1 173 ? -27.022 15.781 -7.458 1.00 48.34 173 GLU A C 1
ATOM 1380 O O . GLU A 1 173 ? -27.812 16.479 -8.102 1.00 48.34 173 GLU A O 1
ATOM 1385 N N . LYS A 1 174 ? -27.271 15.438 -6.186 1.00 48.81 174 LYS A N 1
ATOM 1386 C CA . LYS A 1 174 ? -28.436 15.882 -5.401 1.00 48.81 174 LYS A CA 1
ATOM 1387 C C . LYS A 1 174 ? -28.153 17.103 -4.519 1.00 48.81 174 LYS A C 1
ATOM 1389 O O . LYS A 1 174 ? -29.080 17.571 -3.856 1.00 48.81 174 LYS A O 1
ATOM 1394 N N . GLY A 1 175 ? -26.928 17.633 -4.529 1.00 42.88 175 GLY A N 1
ATOM 1395 C CA . GLY A 1 175 ? -26.547 18.856 -3.816 1.00 42.88 175 GLY A CA 1
ATOM 1396 C C . GLY A 1 175 ? -26.528 18.727 -2.290 1.00 42.88 175 GLY A C 1
ATOM 1397 O O . GLY A 1 175 ? -26.817 19.704 -1.602 1.00 42.88 175 GLY A O 1
ATOM 1398 N N . ILE A 1 176 ? -26.244 17.533 -1.764 1.00 50.56 176 ILE A N 1
ATOM 1399 C CA . ILE A 1 176 ? -26.119 17.275 -0.320 1.00 50.56 176 ILE A CA 1
ATOM 1400 C C . ILE A 1 176 ? -24.670 17.563 0.102 1.00 50.56 176 ILE A C 1
ATOM 1402 O O . ILE A 1 176 ? -23.754 17.086 -0.562 1.00 50.56 176 ILE A O 1
ATOM 1406 N N . GLY A 1 177 ? -24.444 18.342 1.166 1.00 51.72 177 GLY A N 1
ATOM 1407 C CA . GLY A 1 177 ? -23.103 18.749 1.601 1.00 51.72 177 GLY A CA 1
ATOM 1408 C C . GLY A 1 177 ? -22.312 17.620 2.270 1.00 51.72 177 GLY A C 1
ATOM 1409 O O . GLY A 1 177 ? -22.896 16.665 2.777 1.00 51.72 177 GLY A O 1
ATOM 1410 N N . GLU A 1 178 ? -20.979 17.736 2.295 1.00 50.31 178 GLU A N 1
ATOM 1411 C CA . GLU A 1 178 ? -20.050 16.694 2.786 1.00 50.31 178 GLU A CA 1
ATOM 1412 C C . GLU A 1 178 ? -20.440 16.130 4.166 1.00 50.31 178 GLU A C 1
ATOM 1414 O O . GLU A 1 178 ? -20.565 14.921 4.327 1.00 50.31 178 GLU A O 1
ATOM 1419 N N . LEU A 1 179 ? -20.766 16.996 5.133 1.00 49.34 179 LEU A N 1
ATOM 1420 C CA . LEU A 1 179 ? -21.157 16.574 6.485 1.00 49.34 179 LEU A CA 1
ATOM 1421 C C . LEU A 1 179 ? -22.459 15.746 6.512 1.00 49.34 179 LEU A C 1
ATOM 1423 O O . LEU A 1 179 ? -22.630 14.866 7.353 1.00 49.34 179 LEU A O 1
ATOM 1427 N N . GLU A 1 180 ? -23.401 16.023 5.610 1.00 44.78 180 GLU A N 1
ATOM 1428 C CA . GLU A 1 180 ? -24.677 15.304 5.523 1.00 44.78 180 GLU A CA 1
ATOM 1429 C C . GLU A 1 180 ? -24.536 13.972 4.774 1.00 44.78 180 GLU A C 1
ATOM 1431 O O . GLU A 1 180 ? -25.267 13.023 5.076 1.00 44.78 180 GLU A O 1
ATOM 1436 N N . GLN A 1 181 ? -23.575 13.880 3.847 1.00 50.56 181 GLN A N 1
ATOM 1437 C CA . GLN A 1 181 ? -23.183 12.622 3.211 1.00 50.56 181 GLN A CA 1
ATOM 1438 C C . GLN A 1 181 ? -22.543 11.676 4.237 1.00 50.56 181 GLN A C 1
ATOM 1440 O O . GLN A 1 181 ? -22.945 10.514 4.327 1.00 50.56 181 GLN A O 1
ATOM 1445 N N . ASP A 1 182 ? -21.654 12.198 5.085 1.00 49.12 182 ASP A N 1
ATOM 1446 C CA . ASP A 1 182 ? -20.991 11.438 6.150 1.00 49.12 182 ASP A CA 1
ATOM 1447 C C . ASP A 1 182 ? -21.993 10.882 7.182 1.00 49.12 182 ASP A C 1
ATOM 1449 O O . ASP A 1 182 ? -21.932 9.709 7.555 1.00 49.12 182 ASP A O 1
ATOM 1453 N N . ILE A 1 183 ? -22.987 11.683 7.593 1.00 46.66 183 ILE A N 1
ATOM 1454 C CA . ILE A 1 183 ? -24.044 11.260 8.534 1.00 46.66 183 ILE A CA 1
ATOM 1455 C C . ILE A 1 183 ? -24.972 10.197 7.921 1.00 46.66 183 ILE A C 1
ATOM 1457 O O . ILE A 1 183 ? -25.414 9.282 8.625 1.00 46.66 183 ILE A O 1
ATOM 1461 N N . TYR A 1 184 ? -25.289 10.310 6.626 1.00 45.91 184 TYR A N 1
ATOM 1462 C CA . TYR A 1 184 ? -26.148 9.352 5.922 1.00 45.91 184 TYR A CA 1
ATOM 1463 C C . TYR A 1 184 ? -25.476 7.983 5.778 1.00 45.91 184 TYR A C 1
ATOM 1465 O O . TYR A 1 184 ? -26.121 6.963 6.037 1.00 45.91 184 TYR A O 1
ATOM 1473 N N . LEU A 1 185 ? -24.186 7.959 5.429 1.00 47.06 185 LEU A N 1
ATOM 1474 C CA . LEU A 1 185 ? -23.393 6.730 5.352 1.00 47.06 185 LEU A CA 1
ATOM 1475 C C . LEU A 1 185 ? -23.297 6.036 6.721 1.00 47.06 185 LEU A C 1
ATOM 1477 O O . LEU A 1 185 ? -23.433 4.819 6.790 1.00 47.06 185 LEU A O 1
ATOM 1481 N N . TRP A 1 186 ? -23.213 6.798 7.817 1.00 45.91 186 TRP A N 1
ATOM 1482 C CA . TRP A 1 186 ? -23.217 6.274 9.192 1.00 45.91 186 TRP A CA 1
ATOM 1483 C C . TRP A 1 186 ? -24.541 5.633 9.654 1.00 45.91 186 TRP A C 1
ATOM 1485 O O . TRP A 1 186 ? -24.543 4.851 10.598 1.00 45.91 186 TRP A O 1
ATOM 1495 N N . HIS A 1 187 ? -25.686 5.968 9.044 1.00 39.88 187 HIS A N 1
ATOM 1496 C CA . HIS A 1 187 ? -27.008 5.468 9.472 1.00 39.88 187 HIS A CA 1
ATOM 1497 C C . HIS A 1 187 ? -27.539 4.286 8.649 1.00 39.88 187 HIS A C 1
ATOM 1499 O O . HIS A 1 187 ? -28.570 3.710 9.007 1.00 39.88 187 HIS A O 1
ATOM 1505 N N . LYS A 1 188 ? -26.900 3.949 7.525 1.00 36.12 188 LYS A N 1
ATOM 1506 C CA . LYS A 1 188 ? -27.431 2.982 6.552 1.00 36.12 188 LYS A CA 1
ATOM 1507 C C . LYS A 1 188 ? -26.681 1.652 6.466 1.00 36.12 188 LYS A C 1
ATOM 1509 O O . LYS A 1 188 ? -27.123 0.800 5.691 1.00 36.12 188 LYS A O 1
ATOM 1514 N N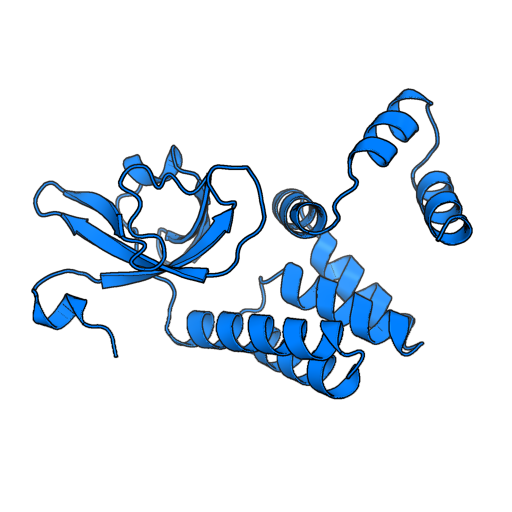 . GLY A 1 189 ? -25.652 1.450 7.283 1.00 38.91 189 GLY A N 1
ATOM 1515 C CA . GLY A 1 189 ? -24.943 0.177 7.424 1.00 38.91 189 GLY A CA 1
ATOM 1516 C C . GLY A 1 189 ? -24.229 0.092 8.753 1.00 38.91 189 GLY A C 1
ATOM 1517 O O . GLY A 1 189 ? -23.074 0.554 8.793 1.00 38.91 189 GLY A O 1
#

pLDDT: mean 75.09, std 16.82, range [36.12, 98.56]

Secondary structure (DSSP, 8-state):
--SGGGGT---EEEEEEE-TTS-EEEEEEEEEE-TTS-EEEE--SS--S----SEEEEEETTEEEEEEHHHHTT-SSEEPPPHHHHHHHHHHHHHHHHHTTT-HHHHHHHHHHHHHH-TT-HHHHHHHHHHHHHHT-HHHHHHHHHHHTSSHHHHHHHHTTSTTHHHHHHHHTTT--HHHHHHHHHH--